Protein AF-A0AAW1WBH6-F1 (afdb_monomer)

Sequence (250 aa):
MLKIQSVPLKFPSAKILEEVAYGKIGETFDTSVKLSMNFDIEEPITKGMKAPPMGSCLACGNCLSGCPYNAKSSTDKNYILSAIQGGCNVKIECQVKYVVRNMYENFPCEGKIGRKTRRWRVYFDEIDYISSDFVILSAGVFGTTEILFHSQMRGLKLSEALGSGFSCNGNTVAYLAGSPAPLSAYGLHRKQVYKIPFEERPGPSISSSYTSSLGFTIQSAVLPTLIHTCCLKGSQRMGGLLDTGSFMGL

InterPro domains:
  IPR017896 4Fe-4S ferredoxin-type, iron-sulphur binding domain [PS51379] (47-77)
  IPR017900 4Fe-4S ferredoxin, iron-sulphur binding, conserved site [PS00198] (57-68)
  IPR036188 FAD/NAD(P)-binding domain superfamily [G3DSA:3.50.50.60] (64-170)
  IPR036188 FAD/NAD(P)-binding domain superfamily [SSF51905] (52-162)
  IPR052542 Cholesterol Oxidase Enzyme [PTHR47470] (1-237)

Secondary structure (DSSP, 8-state):
----EE-SS--HHHHHHHHHHHHHSSSEEE---EESB------------SSPPPPPP--BS--TT--TTS-B--GGGTHHHHHHHTT-----S----EEEE---S----TTS------SEEEESSSS-EEEES-----SHHHHHHHHHHHHHTTT----TTTT-S---TT-------S-SS----BPPPHHHHTTS-GGGS-BSS---EEEETTS-EEE---B-HHHHHHHSS-------S-PPP-----

Structure (mmCIF, N/CA/C/O backbone):
data_AF-A0AAW1WBH6-F1
#
_entry.id   AF-A0AAW1WBH6-F1
#
loop_
_atom_site.group_PDB
_atom_site.id
_atom_site.type_symbol
_atom_site.label_atom_id
_atom_site.label_alt_id
_atom_site.label_comp_id
_atom_site.label_asym_id
_atom_site.label_entity_id
_atom_site.label_seq_id
_atom_site.pdbx_PDB_ins_code
_atom_site.Cartn_x
_atom_site.Cartn_y
_atom_site.Cartn_z
_atom_site.occupancy
_atom_site.B_iso_or_equiv
_atom_site.auth_seq_id
_atom_site.auth_comp_id
_atom_site.auth_asym_id
_atom_site.auth_atom_id
_atom_site.pdbx_PDB_model_num
ATOM 1 N N . MET A 1 1 ? 9.224 -11.467 8.177 1.00 59.38 1 MET A N 1
ATOM 2 C CA . MET A 1 1 ? 7.926 -12.025 7.723 1.00 59.38 1 MET A CA 1
ATOM 3 C C . MET A 1 1 ? 6.802 -11.140 8.246 1.00 59.38 1 MET A C 1
ATOM 5 O O . MET A 1 1 ? 7.005 -10.514 9.281 1.00 59.38 1 MET A O 1
ATOM 9 N N . LEU A 1 2 ? 5.661 -11.040 7.552 1.00 76.88 2 LEU A N 1
ATOM 10 C CA . LEU A 1 2 ? 4.511 -10.270 8.047 1.00 76.88 2 LEU A CA 1
ATOM 11 C C . LEU A 1 2 ? 4.005 -10.893 9.359 1.00 76.88 2 LEU A C 1
ATOM 13 O O . LEU A 1 2 ? 3.551 -12.035 9.358 1.00 76.88 2 LEU A O 1
ATOM 17 N N . LYS A 1 3 ? 4.090 -10.156 10.473 1.00 81.81 3 LYS A N 1
ATOM 18 C CA . LYS A 1 3 ? 3.494 -10.559 11.756 1.00 81.81 3 LYS A CA 1
ATOM 19 C C . LYS A 1 3 ? 2.005 -10.226 11.705 1.00 81.81 3 LYS A C 1
ATOM 21 O O . LYS A 1 3 ? 1.598 -9.115 12.031 1.00 81.81 3 LYS A O 1
ATOM 26 N N . ILE A 1 4 ? 1.221 -11.151 11.162 1.00 89.12 4 ILE A N 1
ATOM 27 C CA . ILE A 1 4 ? -0.229 -11.009 11.037 1.00 89.12 4 ILE A CA 1
ATOM 28 C C . ILE A 1 4 ? -0.867 -11.406 12.369 1.00 89.12 4 ILE A C 1
ATOM 30 O O . ILE A 1 4 ? -0.617 -12.502 12.864 1.00 89.12 4 ILE A O 1
ATOM 34 N N . GLN A 1 5 ? -1.687 -10.524 12.930 1.00 90.88 5 GLN A N 1
ATOM 35 C CA . GLN A 1 5 ? -2.371 -10.722 14.204 1.00 90.88 5 GLN A CA 1
ATOM 36 C C . GLN A 1 5 ? -3.871 -10.464 14.059 1.00 90.88 5 GLN A C 1
ATOM 38 O O . GLN A 1 5 ? -4.304 -9.670 13.217 1.00 90.88 5 GLN A O 1
ATOM 43 N N . SER A 1 6 ? -4.660 -11.140 14.888 1.00 91.50 6 SER A N 1
ATOM 44 C CA . SER A 1 6 ? -6.079 -10.835 15.052 1.00 91.50 6 SER A CA 1
ATOM 45 C C . SER A 1 6 ? -6.249 -9.602 15.932 1.00 91.50 6 SER A C 1
ATOM 47 O O . SER A 1 6 ? -5.418 -9.319 16.796 1.00 91.50 6 SER A O 1
ATOM 49 N N . VAL A 1 7 ? -7.338 -8.869 15.723 1.00 91.44 7 VAL A N 1
ATOM 50 C CA . VAL A 1 7 ? -7.701 -7.754 16.600 1.00 91.44 7 VAL A CA 1
ATOM 51 C C . VAL A 1 7 ? -8.013 -8.312 18.002 1.00 91.44 7 VAL A C 1
ATOM 53 O O . VAL A 1 7 ? -8.819 -9.235 18.101 1.00 91.44 7 VAL A O 1
ATOM 56 N N . PRO A 1 8 ? -7.394 -7.795 19.082 1.00 89.88 8 PRO A N 1
ATOM 57 C CA . PRO A 1 8 ? -7.456 -8.427 20.406 1.00 89.88 8 PRO A CA 1
ATOM 58 C C . PRO A 1 8 ? -8.808 -8.261 21.111 1.00 89.88 8 PRO A C 1
ATOM 60 O O . PRO A 1 8 ? -9.109 -8.995 22.046 1.00 89.88 8 PRO A O 1
ATOM 63 N N . LEU A 1 9 ? -9.615 -7.282 20.693 1.00 90.81 9 LEU A N 1
ATOM 64 C CA . LEU A 1 9 ? -10.934 -7.003 21.252 1.00 90.81 9 LEU A CA 1
ATOM 65 C C . LEU A 1 9 ? -11.831 -6.310 20.223 1.00 90.81 9 LEU A C 1
ATOM 67 O O . LEU A 1 9 ? -11.355 -5.754 19.231 1.00 90.81 9 LEU A O 1
ATOM 71 N N . LYS A 1 10 ? -13.139 -6.293 20.486 1.00 91.19 10 LYS A N 1
ATOM 72 C CA . LYS A 1 10 ? -14.117 -5.563 19.669 1.00 91.19 10 LYS A CA 1
ATOM 73 C C . LYS A 1 10 ? -14.166 -4.089 20.080 1.00 91.19 10 LYS A C 1
ATOM 75 O O . LYS A 1 10 ? -14.648 -3.761 21.161 1.00 91.19 10 LYS A O 1
ATOM 80 N N . PHE A 1 11 ? -13.675 -3.207 19.212 1.00 92.25 11 PHE A N 1
ATOM 81 C CA . PHE A 1 11 ? -13.733 -1.747 19.389 1.00 92.25 11 PHE A CA 1
ATOM 82 C C . PHE A 1 11 ? -15.160 -1.196 19.167 1.00 92.25 11 PHE A C 1
ATOM 84 O O . PHE A 1 11 ? -15.981 -1.896 18.570 1.00 92.25 11 PHE A O 1
ATOM 91 N N . PRO A 1 12 ? -15.485 0.042 19.594 1.00 91.00 12 PRO A N 1
ATOM 92 C CA . PRO A 1 12 ? -16.850 0.585 19.535 1.00 91.00 12 PRO A CA 1
ATOM 93 C C . PRO A 1 12 ? -17.523 0.481 18.157 1.00 91.00 12 PRO A C 1
ATOM 95 O O . PRO A 1 12 ? -18.651 0.005 18.051 1.00 91.00 12 PRO A O 1
ATOM 98 N N . SER A 1 13 ? -16.805 0.828 17.084 1.00 89.25 13 SER A N 1
ATOM 99 C CA . SER A 1 13 ? -17.314 0.729 15.710 1.00 89.25 13 SER A CA 1
ATOM 100 C C . SER A 1 13 ? -17.594 -0.712 15.269 1.00 89.25 13 SER A C 1
ATOM 102 O O . SER A 1 13 ? -18.537 -0.948 14.518 1.00 89.25 13 SER A O 1
ATOM 104 N N . ALA A 1 14 ? -16.812 -1.680 15.756 1.00 90.31 14 ALA A N 1
ATOM 105 C CA . ALA A 1 14 ? -17.012 -3.099 15.475 1.00 90.31 14 ALA A CA 1
ATOM 106 C C . ALA A 1 14 ? -18.242 -3.662 16.199 1.00 90.31 14 ALA A C 1
ATOM 108 O O . ALA A 1 14 ? -18.975 -4.448 15.605 1.00 90.31 14 ALA A O 1
ATOM 109 N N . LYS A 1 15 ? -18.498 -3.230 17.444 1.00 89.44 15 LYS A N 1
ATOM 110 C CA . LYS A 1 15 ? -19.701 -3.614 18.206 1.00 89.44 15 LYS A CA 1
ATOM 111 C C . LYS A 1 15 ? -20.976 -3.154 17.494 1.00 89.44 15 LYS A C 1
ATOM 113 O O . LYS A 1 15 ? -21.892 -3.936 17.295 1.00 89.44 15 LYS A O 1
ATOM 118 N N . ILE A 1 16 ? -21.001 -1.901 17.038 1.00 87.75 16 ILE A N 1
ATOM 119 C CA . ILE A 1 16 ? -22.167 -1.354 16.329 1.00 87.75 16 ILE A CA 1
ATOM 120 C C . IL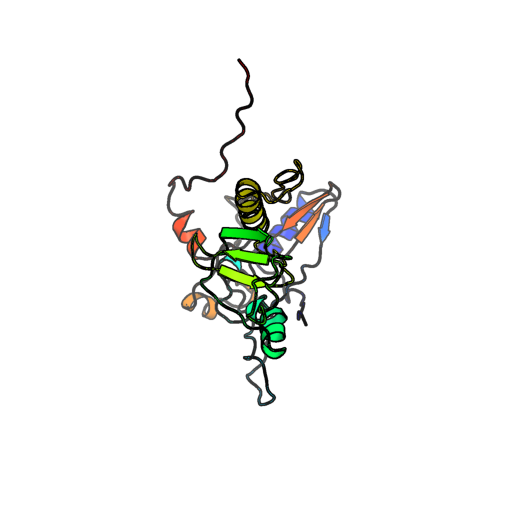E A 1 16 ? -22.344 -2.024 14.963 1.00 87.75 16 ILE A C 1
ATOM 122 O O . ILE A 1 16 ? -23.467 -2.319 14.561 1.00 87.75 16 ILE A O 1
ATOM 126 N N . LEU A 1 17 ? -21.249 -2.296 14.243 1.00 87.94 17 LEU A N 1
ATOM 127 C CA . LEU A 1 17 ? -21.338 -3.014 12.973 1.00 87.94 17 LEU A CA 1
ATOM 128 C C . LEU A 1 17 ? -21.898 -4.430 13.158 1.00 87.94 17 LEU A C 1
ATOM 130 O O . LEU A 1 17 ? -22.698 -4.864 12.339 1.00 87.94 17 LEU A O 1
ATOM 134 N N . GLU A 1 18 ? -21.516 -5.121 14.231 1.00 88.00 18 GLU A N 1
ATOM 135 C CA . GLU A 1 18 ? -22.056 -6.434 14.589 1.00 88.00 18 GLU A CA 1
ATOM 136 C C . GLU A 1 18 ? -23.574 -6.397 14.811 1.00 88.00 18 GLU A C 1
ATOM 138 O O . GLU A 1 18 ? -24.306 -7.192 14.224 1.00 88.00 18 GLU A O 1
ATOM 143 N N . GLU A 1 19 ? -24.060 -5.437 15.601 1.00 84.50 19 GLU A N 1
ATOM 144 C CA . GLU A 1 19 ? -25.496 -5.247 15.843 1.00 84.50 19 GLU A CA 1
ATOM 145 C C . GLU A 1 19 ? -26.267 -4.988 14.539 1.00 84.50 19 GLU A C 1
ATOM 147 O O . GLU A 1 19 ? -27.351 -5.533 14.323 1.00 84.50 19 GLU A O 1
ATOM 152 N N . VAL A 1 20 ? -25.698 -4.184 13.635 1.00 82.38 20 VAL A N 1
ATOM 153 C CA . VAL A 1 20 ? -26.292 -3.915 12.316 1.00 82.38 20 VAL A CA 1
ATOM 154 C C . VAL A 1 20 ? -26.261 -5.159 11.423 1.00 82.38 20 VAL A C 1
ATOM 156 O O . VAL A 1 20 ? -27.246 -5.430 10.731 1.00 82.38 20 VAL A O 1
ATOM 159 N N . ALA A 1 21 ? -25.163 -5.916 11.442 1.00 82.00 21 ALA A N 1
ATOM 160 C CA . ALA A 1 21 ? -24.983 -7.112 10.625 1.00 82.00 21 ALA A CA 1
ATOM 161 C C . ALA A 1 21 ? -25.991 -8.207 10.996 1.00 82.00 21 ALA A C 1
ATOM 163 O O . ALA A 1 21 ? -26.687 -8.704 10.112 1.00 82.00 21 ALA A O 1
ATOM 164 N N . TYR A 1 22 ? -26.149 -8.507 12.289 1.00 77.75 22 TYR A N 1
ATOM 165 C CA . TYR A 1 22 ? -27.105 -9.517 12.756 1.00 77.75 22 TYR A CA 1
ATOM 166 C C . TYR A 1 22 ? -28.560 -9.034 12.745 1.00 77.75 22 TYR A C 1
ATOM 168 O O . TYR A 1 22 ? -29.474 -9.841 12.599 1.00 77.75 22 TYR A O 1
ATOM 176 N N . GLY A 1 23 ? -28.799 -7.728 12.901 1.00 66.75 23 GLY A N 1
ATOM 177 C CA . GLY A 1 23 ? -30.153 -7.185 13.014 1.00 66.75 23 GLY A CA 1
ATOM 178 C C . GLY A 1 23 ? -30.837 -6.831 11.691 1.00 66.75 23 GLY A C 1
ATOM 179 O O . GLY A 1 23 ? -32.060 -6.695 11.673 1.00 66.75 23 GLY A O 1
ATOM 180 N N . LYS A 1 24 ? -30.086 -6.598 10.600 1.00 63.78 24 LYS A N 1
ATOM 181 C CA . LYS A 1 24 ? -30.644 -5.979 9.375 1.00 63.78 24 LYS A CA 1
ATOM 182 C C . LYS A 1 24 ? -30.159 -6.553 8.043 1.00 63.78 24 LYS A C 1
ATOM 184 O O . LYS A 1 24 ? -30.750 -6.221 7.017 1.00 63.78 24 LYS A O 1
ATOM 189 N N . ILE A 1 25 ? -29.104 -7.368 8.016 1.00 63.06 25 ILE A N 1
ATOM 190 C CA . ILE A 1 25 ? -28.438 -7.781 6.772 1.00 63.06 25 ILE A CA 1
ATOM 191 C C . ILE A 1 25 ? -28.425 -9.309 6.689 1.00 63.06 25 ILE A C 1
ATOM 193 O O . ILE A 1 25 ? -27.412 -9.905 7.003 1.00 63.06 25 ILE A O 1
ATOM 197 N N . GLY A 1 26 ? -29.529 -9.927 6.251 1.00 65.25 26 GLY A N 1
ATOM 198 C CA . GLY A 1 26 ? -29.610 -11.348 5.850 1.00 65.25 26 GLY A CA 1
ATOM 199 C C . GLY A 1 26 ? -28.769 -12.355 6.660 1.00 65.25 26 GLY A C 1
ATOM 200 O O . GLY A 1 26 ? -28.540 -12.192 7.853 1.00 65.25 26 GLY A O 1
ATOM 201 N N . GLU A 1 27 ? -28.301 -13.419 6.004 1.00 77.44 27 GLU A N 1
ATOM 202 C CA . GLU A 1 27 ? -27.242 -14.266 6.565 1.00 77.44 27 GLU A CA 1
ATOM 203 C C . GLU A 1 27 ? -25.884 -13.587 6.338 1.00 77.44 27 GLU A C 1
ATOM 205 O O . GLU A 1 27 ? -25.446 -13.423 5.190 1.00 77.44 27 GLU A O 1
ATOM 210 N N . THR A 1 28 ? -25.234 -13.176 7.431 1.00 79.38 28 THR A N 1
ATOM 211 C CA . THR A 1 28 ? -23.874 -12.624 7.446 1.00 79.38 28 THR A CA 1
ATOM 212 C C . THR A 1 28 ? -22.926 -13.518 8.235 1.00 79.38 28 THR A C 1
ATOM 214 O O . THR A 1 28 ? -23.310 -14.156 9.215 1.00 79.38 28 THR A O 1
ATOM 217 N N . PHE A 1 29 ? -21.664 -13.547 7.810 1.00 81.38 29 PHE A N 1
ATOM 218 C CA . PHE A 1 29 ? -20.597 -14.301 8.465 1.00 81.38 29 PHE A CA 1
ATOM 219 C C . PHE A 1 29 ? -19.476 -13.343 8.874 1.00 81.38 29 PHE A C 1
ATOM 221 O O . PHE A 1 29 ? -19.081 -12.477 8.086 1.00 81.38 29 PHE A O 1
ATOM 228 N N . ASP A 1 30 ? -18.981 -13.487 10.107 1.00 82.44 30 ASP A N 1
ATOM 229 C CA . ASP A 1 30 ? -17.813 -12.745 10.591 1.00 82.44 30 ASP A CA 1
ATOM 230 C C . ASP A 1 30 ? -16.571 -13.201 9.823 1.00 82.44 30 ASP A C 1
ATOM 232 O O . ASP A 1 30 ? -16.141 -14.359 9.889 1.00 82.44 30 ASP A O 1
ATOM 236 N N . THR A 1 31 ? -15.986 -12.264 9.090 1.00 77.69 31 THR A N 1
ATOM 237 C CA . THR A 1 31 ? -14.737 -12.473 8.379 1.00 77.69 31 THR A CA 1
ATOM 238 C C . THR A 1 31 ? -13.619 -11.948 9.266 1.00 77.69 31 THR A C 1
ATOM 240 O O . THR A 1 31 ? -13.288 -10.761 9.232 1.00 77.69 31 THR A O 1
ATOM 243 N N . SER A 1 32 ? -13.024 -12.847 10.061 1.00 78.19 32 SER A N 1
ATOM 244 C CA . SER A 1 32 ? -11.951 -12.510 11.005 1.00 78.19 32 SER A CA 1
ATOM 245 C C . SER A 1 32 ? -10.877 -11.632 10.352 1.00 78.19 32 SER A C 1
ATOM 247 O O . SER A 1 32 ? -10.138 -12.061 9.457 1.00 78.19 32 SER A O 1
ATOM 249 N N . VAL A 1 33 ? -10.791 -10.377 10.803 1.00 86.31 33 VAL A N 1
ATOM 250 C CA . VAL A 1 33 ? -9.861 -9.396 10.242 1.00 86.31 33 VAL A CA 1
ATOM 251 C C . VAL A 1 33 ? -8.466 -9.645 10.793 1.00 86.31 33 VAL A C 1
ATOM 253 O O . VAL A 1 33 ? -8.173 -9.442 11.973 1.00 86.31 33 VAL A O 1
ATOM 256 N N . LYS A 1 34 ? -7.579 -10.047 9.889 1.00 90.44 34 LYS A N 1
ATOM 257 C CA . LYS A 1 34 ? -6.161 -10.255 10.149 1.00 90.44 34 LYS A CA 1
ATOM 258 C C . LYS A 1 34 ? -5.367 -9.023 9.730 1.00 90.44 34 LYS A C 1
ATOM 260 O O . LYS A 1 34 ? -5.389 -8.629 8.565 1.00 90.44 34 LYS A O 1
ATOM 265 N N . LEU A 1 35 ? -4.649 -8.416 10.670 1.00 90.81 35 LEU A N 1
ATOM 266 C CA . LEU A 1 35 ? -3.926 -7.164 10.457 1.00 90.81 35 LEU A CA 1
ATOM 267 C C . LEU A 1 35 ? -2.422 -7.349 10.639 1.00 90.81 35 LEU A C 1
ATOM 269 O O . LEU A 1 35 ? -1.966 -8.031 11.548 1.00 90.81 35 LEU A O 1
ATOM 273 N N . SER A 1 36 ? -1.630 -6.651 9.826 1.00 91.62 36 SER A N 1
ATOM 274 C CA . SER A 1 36 ? -0.179 -6.502 10.034 1.00 91.62 36 SER A CA 1
ATOM 275 C C . SER A 1 36 ? 0.124 -5.392 11.050 1.00 91.62 36 SER A C 1
ATOM 277 O O . SER A 1 36 ? 0.910 -4.477 10.788 1.00 91.62 36 SER A O 1
ATOM 279 N N . MET A 1 37 ? -0.569 -5.434 12.185 1.00 90.75 37 MET A N 1
ATOM 280 C CA . MET A 1 37 ? -0.401 -4.530 13.320 1.00 90.75 37 MET A CA 1
ATOM 281 C C . MET A 1 37 ? 0.162 -5.324 14.492 1.00 90.75 37 MET A C 1
ATOM 283 O O . MET A 1 37 ? -0.230 -6.466 14.696 1.00 90.75 37 MET A O 1
ATOM 287 N N . ASN A 1 38 ? 1.055 -4.709 15.258 1.00 92.00 38 ASN A N 1
ATOM 288 C CA . ASN A 1 38 ? 1.522 -5.259 16.520 1.00 92.00 38 ASN A CA 1
ATOM 289 C C . ASN A 1 38 ? 0.568 -4.843 17.645 1.00 92.00 38 ASN A C 1
ATOM 291 O O . ASN A 1 38 ? 0.476 -3.656 17.956 1.00 92.00 38 ASN A O 1
ATOM 295 N N . PHE A 1 39 ? -0.145 -5.796 18.228 1.00 89.81 39 PHE A N 1
ATOM 296 C CA . PHE A 1 39 ? -1.018 -5.609 19.388 1.00 89.81 39 PHE A CA 1
ATOM 297 C C . PHE A 1 39 ? -0.382 -6.083 20.694 1.00 89.81 39 PHE A C 1
ATOM 299 O O . PHE A 1 39 ? -0.976 -5.873 21.748 1.00 89.81 39 PHE A O 1
ATOM 306 N N . ASP A 1 40 ? 0.808 -6.682 20.636 1.00 85.62 40 ASP A N 1
ATOM 307 C CA . ASP A 1 40 ? 1.475 -7.194 21.826 1.00 85.62 40 ASP A CA 1
ATOM 308 C C . ASP A 1 40 ? 1.818 -6.027 22.754 1.00 85.62 40 ASP A C 1
ATOM 310 O O . ASP A 1 40 ? 2.424 -5.033 22.338 1.00 85.62 40 ASP A O 1
ATOM 314 N N . ILE A 1 41 ? 1.393 -6.131 24.009 1.00 63.97 41 ILE A N 1
ATOM 315 C CA . ILE A 1 41 ? 1.795 -5.217 25.074 1.00 63.97 41 ILE A CA 1
ATOM 316 C C . ILE A 1 41 ? 3.118 -5.769 25.600 1.00 63.97 41 ILE A C 1
ATOM 318 O O . ILE A 1 41 ? 3.118 -6.622 26.480 1.00 63.97 41 ILE A O 1
ATOM 322 N N . GLU A 1 42 ? 4.241 -5.335 25.035 1.00 55.56 42 GLU A N 1
ATOM 323 C CA . GLU A 1 42 ? 5.555 -5.681 25.579 1.00 55.56 42 GLU A CA 1
ATOM 324 C C . GLU A 1 42 ? 6.244 -4.433 26.139 1.00 55.56 42 GLU A C 1
ATOM 326 O O . GLU A 1 42 ? 6.461 -3.437 25.442 1.00 55.56 42 GLU A O 1
ATOM 331 N N . GLU A 1 43 ? 6.568 -4.507 27.435 1.00 42.97 43 GLU A N 1
ATOM 332 C CA . GLU A 1 43 ? 7.601 -3.699 28.082 1.00 42.97 43 GLU A CA 1
ATOM 333 C C . GLU A 1 43 ? 8.929 -3.830 27.314 1.00 42.97 43 GLU A C 1
ATOM 335 O O . GLU A 1 43 ? 9.221 -4.878 26.735 1.00 42.97 43 GLU A O 1
ATOM 340 N N . PRO A 1 44 ? 9.760 -2.776 27.281 1.00 36.97 44 PRO A N 1
ATOM 341 C CA . PRO A 1 44 ? 10.952 -2.754 26.446 1.00 36.97 44 PRO A CA 1
ATOM 342 C C . PRO A 1 44 ? 11.997 -3.745 26.976 1.00 36.97 44 PRO A C 1
ATOM 344 O O . PRO A 1 44 ? 12.710 -3.434 27.927 1.00 36.97 44 PRO A O 1
ATOM 347 N N . ILE A 1 45 ? 12.144 -4.916 26.347 1.00 40.41 45 ILE A N 1
ATOM 348 C CA . ILE A 1 45 ? 13.180 -5.891 26.724 1.00 40.41 45 ILE A CA 1
ATOM 349 C C . ILE A 1 45 ? 14.130 -6.196 25.551 1.00 40.41 45 ILE A C 1
ATOM 351 O O . ILE A 1 45 ? 13.828 -6.901 24.597 1.00 40.41 45 ILE A O 1
ATOM 355 N N . THR A 1 46 ? 15.279 -5.523 25.667 1.00 41.59 46 THR A N 1
ATOM 356 C CA . THR A 1 46 ? 16.683 -5.921 25.441 1.00 41.59 46 THR A CA 1
ATOM 357 C C . THR A 1 46 ? 17.145 -6.746 24.219 1.00 41.59 46 THR A C 1
ATOM 359 O O . THR A 1 46 ? 16.781 -7.885 23.976 1.00 41.59 46 THR A O 1
ATOM 362 N N . LYS A 1 47 ? 18.165 -6.147 23.573 1.00 44.06 47 LYS A N 1
ATOM 363 C CA . LYS A 1 47 ? 19.396 -6.720 22.980 1.00 44.06 47 LYS A CA 1
ATOM 364 C C . LYS A 1 47 ? 19.271 -7.983 22.105 1.00 44.06 47 LYS A C 1
ATOM 366 O O . LYS A 1 47 ? 19.465 -9.099 22.566 1.00 44.06 47 LYS A O 1
ATOM 371 N N . GLY A 1 48 ? 19.197 -7.752 20.790 1.00 37.59 48 GLY A N 1
ATOM 372 C CA . GLY A 1 48 ? 19.490 -8.758 19.760 1.00 37.59 48 GLY A CA 1
ATOM 373 C C . GLY A 1 48 ? 19.180 -8.279 18.336 1.00 37.59 48 GLY A C 1
ATOM 374 O O . GLY A 1 48 ? 18.132 -8.592 17.806 1.00 37.59 48 GLY A O 1
ATOM 375 N N . MET A 1 49 ? 20.081 -7.467 17.769 1.00 44.62 49 MET A N 1
ATOM 376 C CA . MET A 1 49 ? 20.267 -7.028 16.363 1.00 44.62 49 MET A CA 1
ATOM 377 C C . MET A 1 49 ? 19.110 -7.034 15.312 1.00 44.62 49 MET A C 1
ATOM 379 O O . MET A 1 49 ? 18.511 -8.058 15.008 1.00 44.62 49 MET A O 1
ATOM 383 N N . LYS A 1 50 ? 19.055 -5.902 14.568 1.00 50.97 50 LYS A N 1
ATOM 384 C CA . LYS A 1 50 ? 18.756 -5.682 13.117 1.00 50.97 50 LYS A CA 1
ATOM 385 C C . LYS A 1 50 ? 17.442 -5.027 12.651 1.00 50.97 50 LYS A C 1
ATOM 387 O O . LYS A 1 50 ? 17.413 -4.601 11.497 1.00 50.97 50 LYS A O 1
ATOM 392 N N . ALA A 1 51 ? 16.434 -4.803 13.490 1.00 50.91 51 ALA A N 1
ATOM 393 C CA . ALA A 1 51 ? 15.297 -3.935 13.137 1.00 50.91 51 ALA A CA 1
ATOM 394 C C . ALA A 1 51 ? 14.901 -3.040 14.324 1.00 50.91 51 ALA A C 1
ATOM 396 O O . ALA A 1 51 ? 15.009 -3.497 15.464 1.00 50.91 51 ALA A O 1
ATOM 397 N N . PRO A 1 52 ? 14.476 -1.777 14.105 1.00 55.28 52 PRO A N 1
ATOM 398 C CA . PRO A 1 52 ? 13.966 -0.949 15.193 1.00 55.28 52 PRO A CA 1
ATOM 399 C C . PRO A 1 52 ? 12.771 -1.659 15.850 1.00 55.28 52 PRO A C 1
ATOM 401 O O . PRO A 1 52 ? 11.928 -2.197 15.123 1.00 55.28 52 PRO A O 1
ATOM 404 N N . PRO A 1 53 ? 12.685 -1.683 17.193 1.00 67.56 53 PRO A N 1
ATOM 405 C CA . PRO A 1 53 ? 11.596 -2.361 17.884 1.00 67.56 53 PRO A CA 1
ATOM 406 C C . PRO A 1 53 ? 10.254 -1.801 17.396 1.00 67.56 53 PRO A C 1
ATOM 408 O O . PRO A 1 53 ? 10.041 -0.583 17.363 1.00 67.56 53 PRO A O 1
ATOM 411 N N . MET A 1 54 ? 9.367 -2.692 16.945 1.00 76.81 54 MET A N 1
ATOM 412 C CA . MET A 1 54 ? 8.009 -2.308 16.569 1.00 76.81 54 MET A CA 1
ATOM 413 C C . MET A 1 54 ? 7.277 -1.826 17.817 1.00 76.81 54 MET A C 1
ATOM 415 O O . MET A 1 54 ? 7.302 -2.491 18.847 1.00 76.81 54 MET A O 1
ATOM 419 N N . GLY A 1 55 ? 6.614 -0.676 17.719 1.00 86.81 55 GLY A N 1
ATOM 420 C CA . GLY A 1 55 ? 5.757 -0.211 18.806 1.00 86.81 55 GLY A CA 1
ATOM 421 C C . GLY A 1 55 ? 4.465 -1.023 18.880 1.00 86.81 55 GLY A C 1
ATOM 422 O O . GLY A 1 55 ? 4.122 -1.750 17.946 1.00 86.81 55 GLY A O 1
ATOM 423 N N . SER A 1 56 ? 3.729 -0.886 19.977 1.00 91.38 56 SER A N 1
ATOM 424 C CA . SER A 1 56 ? 2.406 -1.496 20.139 1.00 91.38 56 SER A CA 1
ATOM 425 C C . SER A 1 56 ? 1.309 -0.571 19.613 1.00 91.38 56 SER A C 1
ATOM 427 O O . SER A 1 56 ? 1.377 0.659 19.716 1.00 91.38 56 SER A O 1
ATOM 429 N N . CYS A 1 57 ? 0.273 -1.153 19.019 1.00 93.06 57 CYS A N 1
ATOM 430 C CA . CYS A 1 57 ? -0.876 -0.425 18.510 1.00 93.06 57 CYS A CA 1
ATOM 431 C C . CYS A 1 57 ? -1.639 0.173 19.686 1.00 93.06 57 CYS A C 1
ATOM 433 O O . CYS A 1 57 ? -2.162 -0.555 20.516 1.00 93.06 57 CYS A O 1
ATOM 435 N N . LEU A 1 58 ? -1.757 1.502 19.729 1.00 93.38 58 LEU A N 1
ATOM 436 C CA . LEU A 1 58 ? -2.500 2.200 20.784 1.00 93.38 58 LEU A CA 1
ATOM 437 C C . LEU A 1 58 ? -3.987 2.411 20.453 1.00 93.38 58 LEU A C 1
ATOM 439 O O . LEU A 1 58 ? -4.630 3.220 21.118 1.00 93.38 58 LEU A O 1
ATOM 443 N N . ALA A 1 59 ? -4.516 1.743 19.419 1.00 94.31 59 ALA A N 1
ATOM 444 C CA . ALA A 1 59 ? -5.909 1.866 18.966 1.00 94.31 59 ALA A CA 1
ATOM 445 C C . ALA A 1 59 ? -6.339 3.304 18.584 1.00 94.31 59 ALA A C 1
ATOM 447 O O . ALA A 1 59 ? -7.491 3.692 18.734 1.00 94.31 59 ALA A O 1
ATOM 448 N N . CYS A 1 60 ? -5.409 4.119 18.076 1.00 93.81 60 CYS A N 1
ATOM 449 C CA . CYS A 1 60 ? -5.637 5.554 17.859 1.00 93.81 60 CYS A CA 1
ATOM 450 C C . CYS A 1 60 ? -6.461 5.941 16.616 1.00 93.81 60 CYS A C 1
ATOM 452 O O . CYS A 1 60 ? -6.686 7.130 16.423 1.00 93.81 60 CYS A O 1
ATOM 454 N N . GLY A 1 61 ? -6.844 5.017 15.731 1.00 94.06 61 GLY A N 1
ATOM 455 C CA . GLY A 1 61 ? -7.664 5.335 14.551 1.00 94.06 61 GLY A CA 1
ATOM 456 C C . GLY A 1 61 ? -6.981 6.064 13.384 1.00 94.06 61 GLY A C 1
ATOM 457 O O . GLY A 1 61 ? -7.642 6.378 12.402 1.00 94.06 61 GLY A O 1
ATOM 458 N N . ASN A 1 62 ? -5.670 6.327 13.435 1.00 93.56 62 ASN A N 1
ATOM 459 C CA . ASN A 1 62 ? -4.964 7.116 12.408 1.00 93.56 62 ASN A CA 1
ATOM 460 C C . ASN A 1 62 ? -4.270 6.279 11.315 1.00 93.56 62 ASN A C 1
ATOM 462 O O . ASN A 1 62 ? -3.282 6.709 10.727 1.00 93.56 62 AS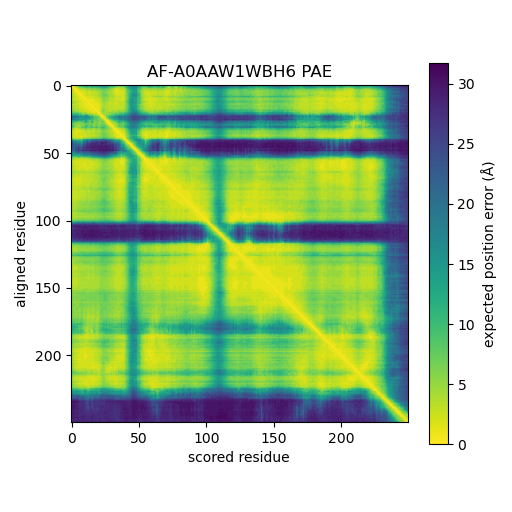N A O 1
ATOM 466 N N . CYS A 1 63 ? -4.725 5.053 11.040 1.00 92.44 63 CYS A N 1
ATOM 467 C CA . CYS A 1 63 ? -3.964 4.123 10.197 1.00 92.44 63 CYS A CA 1
ATOM 468 C C . CYS A 1 63 ? -3.859 4.555 8.725 1.00 92.44 63 CYS A C 1
ATOM 470 O O . CYS A 1 63 ? -2.861 4.218 8.084 1.00 92.44 63 CYS A O 1
ATOM 472 N N . LEU A 1 64 ? -4.865 5.270 8.203 1.00 90.94 64 LEU A N 1
ATOM 473 C CA . LEU A 1 64 ? -4.909 5.747 6.813 1.00 90.94 64 LEU A CA 1
ATOM 474 C C . LEU A 1 64 ? -3.840 6.807 6.512 1.00 90.94 64 LEU A C 1
ATOM 476 O O . LEU A 1 64 ? -3.242 6.779 5.445 1.00 90.94 64 LEU A O 1
ATOM 480 N N . SER A 1 65 ? -3.547 7.692 7.467 1.00 88.75 65 SER A N 1
ATOM 481 C CA . SER A 1 65 ? -2.510 8.728 7.337 1.00 88.75 65 SER A CA 1
ATOM 482 C C . SER A 1 65 ? -1.101 8.238 7.696 1.00 88.75 65 SER A C 1
ATOM 484 O O . SER A 1 65 ? -0.159 9.023 7.700 1.00 88.75 65 SER A O 1
ATOM 486 N N . GLY A 1 66 ? -0.952 6.956 8.043 1.00 90.56 66 GLY A N 1
ATOM 487 C CA . GLY A 1 66 ? 0.281 6.390 8.587 1.00 90.56 66 GLY A CA 1
ATOM 488 C C . GLY A 1 66 ? 0.234 6.237 10.109 1.00 90.56 66 GLY A C 1
ATOM 489 O O . GLY A 1 66 ? -0.299 7.072 10.834 1.00 90.56 66 GLY A O 1
ATOM 490 N N . CYS A 1 67 ? 0.784 5.126 10.610 1.00 91.75 67 CYS A N 1
ATOM 491 C CA . CYS A 1 67 ? 0.776 4.810 12.038 1.00 91.75 67 CYS A CA 1
ATOM 492 C C . CYS A 1 67 ? 1.844 5.631 12.788 1.00 91.75 67 CYS A C 1
ATOM 494 O O . CYS A 1 67 ? 3.032 5.384 12.572 1.00 91.75 67 CYS A O 1
ATOM 496 N N . PRO A 1 68 ? 1.465 6.520 13.726 1.00 90.06 68 PRO A N 1
ATOM 497 C CA . PRO A 1 68 ? 2.427 7.378 14.424 1.00 90.06 68 PRO A CA 1
ATOM 498 C C . PRO A 1 68 ? 3.190 6.658 15.548 1.00 90.06 68 PRO A C 1
ATOM 500 O O . PRO A 1 68 ? 4.140 7.205 16.094 1.00 90.06 68 PRO A O 1
ATOM 503 N N . TYR A 1 69 ? 2.784 5.435 15.902 1.00 91.12 69 TYR A N 1
ATOM 504 C CA . TYR A 1 69 ? 3.335 4.668 17.027 1.00 91.12 69 TYR A CA 1
ATOM 505 C C . TYR A 1 69 ? 4.186 3.477 16.585 1.00 91.12 69 TYR A C 1
ATOM 507 O O . TYR A 1 69 ? 4.401 2.552 17.356 1.00 91.12 69 TYR A O 1
ATOM 515 N N . ASN A 1 70 ? 4.633 3.457 15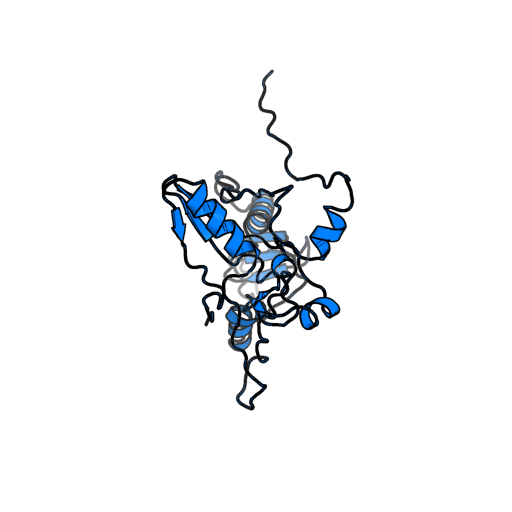.327 1.00 90.75 70 ASN A N 1
ATOM 516 C CA . ASN A 1 70 ? 5.470 2.385 14.784 1.00 90.75 70 ASN A CA 1
ATOM 517 C C . ASN A 1 70 ? 4.869 0.960 14.907 1.00 90.75 70 ASN A C 1
ATOM 519 O O . ASN A 1 70 ? 5.605 -0.020 14.864 1.00 90.75 70 ASN A O 1
ATOM 523 N N . ALA A 1 71 ? 3.543 0.834 15.029 1.00 92.38 71 ALA A N 1
ATOM 524 C CA . ALA A 1 71 ? 2.879 -0.451 15.268 1.00 92.38 71 ALA A CA 1
ATOM 525 C C . ALA A 1 71 ? 2.489 -1.214 13.998 1.00 92.38 71 ALA A C 1
ATOM 527 O O . ALA A 1 71 ? 2.266 -2.420 14.035 1.00 92.38 71 ALA A O 1
ATOM 528 N N . LYS A 1 72 ? 2.402 -0.521 12.857 1.00 92.38 72 LYS A N 1
ATOM 529 C CA . LYS A 1 72 ? 2.098 -1.138 11.561 1.00 92.38 72 LYS A CA 1
ATOM 530 C C . LYS A 1 72 ? 3.372 -1.714 10.945 1.00 92.38 72 LYS A C 1
ATOM 532 O O . LYS A 1 72 ? 4.343 -0.969 10.772 1.00 92.38 72 LYS A O 1
ATOM 537 N N . SER A 1 73 ? 3.343 -2.996 10.573 1.00 91.56 73 SER A N 1
ATOM 538 C CA . SER A 1 73 ? 4.365 -3.649 9.741 1.00 91.56 73 SER A CA 1
ATOM 539 C C . SER A 1 73 ? 4.148 -3.255 8.276 1.00 91.56 73 SER A C 1
ATOM 541 O O . SER A 1 73 ? 3.600 -4.006 7.471 1.00 91.56 73 SER A O 1
ATOM 543 N N . SER A 1 74 ? 4.490 -2.009 7.956 1.00 91.12 74 SER A N 1
ATOM 544 C CA . SER A 1 74 ? 4.452 -1.451 6.604 1.00 91.12 74 SER A CA 1
ATOM 545 C C . SER A 1 74 ? 5.640 -1.935 5.757 1.00 91.12 74 SER A C 1
ATOM 547 O O . SER A 1 74 ? 6.593 -2.513 6.283 1.00 91.12 74 SER A O 1
ATOM 549 N N . THR A 1 75 ? 5.561 -1.755 4.434 1.00 92.00 75 THR A N 1
ATOM 550 C CA . THR A 1 75 ? 6.522 -2.310 3.459 1.00 92.00 75 THR A CA 1
ATOM 551 C C . THR A 1 75 ? 7.965 -1.853 3.677 1.00 92.00 75 THR A C 1
ATOM 553 O O . THR A 1 75 ? 8.897 -2.632 3.477 1.00 92.00 75 THR A O 1
ATOM 556 N N . ASP A 1 76 ? 8.142 -0.624 4.159 1.00 90.81 76 ASP A N 1
ATOM 557 C CA . ASP A 1 76 ? 9.410 -0.028 4.594 1.00 90.81 76 ASP A CA 1
ATOM 558 C C . ASP A 1 76 ? 10.075 -0.808 5.739 1.00 90.81 76 ASP A C 1
ATOM 560 O O . ASP A 1 76 ? 11.298 -0.869 5.806 1.00 90.81 76 ASP A O 1
ATOM 564 N N . LYS A 1 77 ? 9.291 -1.467 6.600 1.00 88.38 77 LYS A N 1
ATOM 565 C CA . LYS A 1 77 ? 9.777 -2.196 7.787 1.00 88.38 77 LYS A CA 1
ATOM 566 C C . LYS A 1 77 ? 9.901 -3.699 7.584 1.00 88.38 77 LYS A C 1
ATOM 568 O O . LYS A 1 77 ? 10.379 -4.393 8.478 1.00 88.38 77 LYS A O 1
ATOM 573 N N . ASN A 1 78 ? 9.433 -4.220 6.453 1.00 89.44 78 ASN A N 1
ATOM 574 C CA . ASN A 1 78 ? 9.534 -5.638 6.127 1.00 89.44 78 ASN A CA 1
ATOM 575 C C . ASN A 1 78 ? 10.307 -5.852 4.819 1.00 89.44 78 ASN A C 1
ATOM 577 O O . ASN A 1 78 ? 11.530 -5.900 4.854 1.00 89.44 78 ASN A O 1
ATOM 581 N N . TYR A 1 79 ? 9.642 -5.970 3.675 1.00 92.25 79 TYR A N 1
ATOM 582 C CA . TYR A 1 79 ? 10.235 -6.350 2.401 1.00 92.25 79 TYR A CA 1
ATOM 583 C C . TYR A 1 79 ? 11.314 -5.373 1.929 1.00 92.25 79 TYR A C 1
ATOM 585 O O . TYR A 1 79 ? 12.366 -5.824 1.486 1.00 92.25 79 TYR A O 1
ATOM 593 N N . ILE A 1 80 ? 11.103 -4.058 2.062 1.00 93.69 80 ILE A N 1
ATOM 594 C CA . ILE A 1 80 ? 12.103 -3.060 1.645 1.00 93.69 80 ILE A CA 1
ATOM 595 C C . ILE A 1 80 ? 13.323 -3.120 2.567 1.00 93.69 80 ILE A C 1
ATOM 597 O O . ILE A 1 80 ? 14.450 -3.160 2.080 1.00 93.69 80 ILE A O 1
ATOM 601 N N . LEU A 1 81 ? 13.116 -3.207 3.886 1.00 91.12 81 LEU A N 1
ATOM 602 C CA . LEU A 1 81 ? 14.214 -3.379 4.839 1.00 91.12 81 LEU A CA 1
ATOM 603 C C . LEU A 1 81 ? 15.015 -4.655 4.545 1.00 91.12 81 LEU A C 1
ATOM 605 O O . LEU A 1 81 ? 16.243 -4.610 4.509 1.00 91.12 81 LEU A O 1
ATOM 609 N N . SER A 1 82 ? 14.340 -5.779 4.288 1.00 92.56 82 SER A N 1
ATOM 610 C CA . SER A 1 82 ? 14.994 -7.038 3.912 1.00 92.56 82 SER A CA 1
ATOM 611 C C . SER A 1 82 ? 15.759 -6.923 2.592 1.00 92.56 82 SER A C 1
ATOM 613 O O . SER A 1 82 ? 16.868 -7.442 2.493 1.00 92.56 82 SER A O 1
ATOM 615 N N . ALA A 1 83 ? 15.222 -6.213 1.598 1.00 94.75 83 ALA A N 1
ATOM 616 C CA . ALA A 1 83 ? 15.920 -5.967 0.339 1.00 94.75 83 ALA A CA 1
ATOM 617 C C . ALA A 1 83 ? 17.200 -5.143 0.555 1.00 94.75 83 ALA A C 1
ATOM 619 O O . ALA A 1 83 ? 18.253 -5.509 0.035 1.00 94.75 83 ALA A O 1
ATOM 620 N N . ILE A 1 84 ? 17.140 -4.080 1.364 1.00 95.69 84 ILE A N 1
ATOM 621 C CA . ILE A 1 84 ? 18.310 -3.258 1.718 1.00 95.69 84 ILE A CA 1
ATOM 622 C C . ILE A 1 84 ? 19.358 -4.100 2.454 1.00 95.69 84 ILE A C 1
ATOM 624 O O . ILE A 1 84 ? 20.539 -4.048 2.119 1.00 95.69 84 ILE A O 1
ATOM 628 N N . GLN A 1 85 ? 18.937 -4.932 3.412 1.00 93.75 85 GLN A N 1
ATOM 629 C CA . GLN A 1 85 ? 19.830 -5.864 4.114 1.00 93.75 85 GLN A CA 1
ATOM 630 C C . GLN A 1 85 ? 20.468 -6.895 3.171 1.00 93.75 85 GLN A C 1
ATOM 632 O O . GLN A 1 85 ? 21.581 -7.347 3.430 1.00 93.75 85 GLN A O 1
ATOM 637 N N . GLY A 1 86 ? 19.788 -7.236 2.073 1.00 96.25 86 GLY A N 1
ATOM 638 C CA . GLY A 1 86 ? 20.311 -8.054 0.978 1.00 96.25 86 GLY A CA 1
ATOM 639 C C . GLY A 1 86 ? 21.197 -7.301 -0.023 1.00 96.25 86 GLY A C 1
ATOM 640 O O . GLY A 1 86 ? 21.581 -7.886 -1.032 1.00 96.25 86 GLY A O 1
ATOM 641 N N . GLY A 1 87 ? 21.519 -6.025 0.218 1.00 97.12 87 GLY A N 1
ATOM 642 C CA . GLY A 1 87 ? 22.384 -5.210 -0.644 1.00 97.12 87 GLY A CA 1
ATOM 643 C C . GLY A 1 87 ? 21.652 -4.415 -1.731 1.00 97.12 87 GLY A C 1
ATOM 644 O O . GLY A 1 87 ? 22.296 -3.875 -2.630 1.00 97.12 87 GLY A O 1
ATOM 645 N N . CYS A 1 88 ? 20.319 -4.329 -1.684 1.00 97.00 88 CYS A N 1
ATOM 646 C CA . CYS A 1 88 ? 19.558 -3.499 -2.616 1.00 97.00 88 CYS A CA 1
ATOM 647 C C . CYS A 1 88 ? 19.790 -2.005 -2.337 1.00 97.00 88 CYS A C 1
ATOM 649 O O . CYS A 1 88 ? 19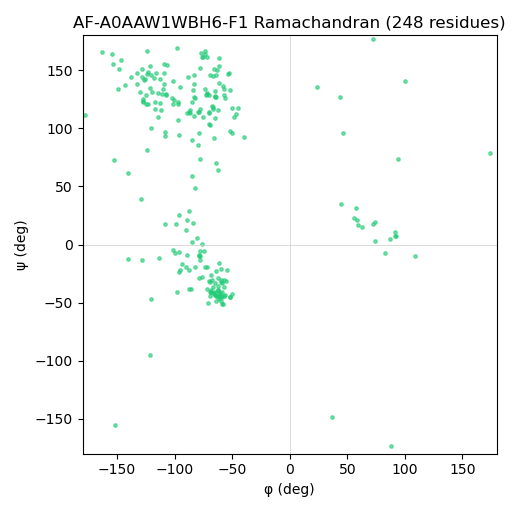.600 -1.535 -1.216 1.00 97.00 88 CYS A O 1
ATOM 651 N N . ASN A 1 89 ? 20.136 -1.246 -3.380 1.00 96.19 89 ASN A N 1
ATOM 652 C CA . ASN A 1 89 ? 20.225 0.210 -3.313 1.00 96.19 89 ASN A CA 1
ATOM 653 C C . ASN A 1 89 ? 18.853 0.835 -3.582 1.00 96.19 89 ASN A C 1
ATOM 655 O O . ASN A 1 89 ? 18.337 0.742 -4.696 1.00 96.19 89 ASN A O 1
ATOM 659 N N . VAL A 1 90 ? 18.294 1.516 -2.583 1.00 95.44 90 VAL A N 1
ATOM 660 C CA . VAL A 1 90 ? 17.032 2.255 -2.710 1.00 95.44 90 VAL A CA 1
ATOM 661 C C . VAL A 1 90 ? 17.337 3.738 -2.881 1.00 95.44 90 VAL A C 1
ATOM 663 O O . VAL A 1 90 ? 18.016 4.335 -2.049 1.00 95.44 90 VAL A O 1
ATOM 666 N N . LYS A 1 91 ? 16.820 4.336 -3.957 1.00 94.69 91 LYS A N 1
ATOM 667 C CA . LYS A 1 91 ? 16.853 5.784 -4.182 1.00 94.69 91 LYS A CA 1
ATOM 668 C C . LYS A 1 91 ? 15.438 6.338 -4.060 1.00 94.69 91 LYS A C 1
ATOM 670 O O . LYS A 1 91 ? 14.517 5.807 -4.675 1.00 94.69 91 LYS A O 1
ATOM 675 N N . ILE A 1 92 ? 15.283 7.379 -3.252 1.00 95.62 92 ILE A N 1
ATOM 676 C CA . ILE A 1 92 ? 14.025 8.113 -3.079 1.00 95.62 92 ILE A CA 1
ATOM 677 C C . ILE A 1 92 ? 14.033 9.372 -3.946 1.00 95.62 92 ILE A C 1
ATOM 679 O O . ILE A 1 92 ? 15.064 9.708 -4.522 1.00 95.62 92 ILE A O 1
ATOM 683 N N . GLU A 1 93 ? 12.879 10.032 -4.066 1.00 95.19 93 GLU A N 1
ATOM 684 C CA . GLU A 1 93 ? 12.725 11.274 -4.848 1.00 95.19 93 GLU A CA 1
ATOM 685 C C . GLU A 1 93 ? 13.108 11.121 -6.335 1.00 95.19 93 GLU A C 1
ATOM 687 O O . GLU A 1 93 ? 13.368 12.091 -7.036 1.00 95.19 93 GLU A O 1
ATOM 692 N N . CYS A 1 94 ? 13.098 9.884 -6.842 1.00 94.31 94 CYS A N 1
ATOM 693 C CA . CYS A 1 94 ? 13.390 9.550 -8.233 1.00 94.31 94 CYS A CA 1
ATOM 694 C C . CYS A 1 94 ? 12.095 9.129 -8.939 1.00 94.31 94 CYS A C 1
ATOM 696 O O . CYS A 1 94 ? 11.684 7.970 -8.838 1.00 94.31 94 CYS A O 1
ATOM 698 N N . GLN A 1 95 ? 11.436 10.046 -9.649 1.00 96.94 95 GLN A N 1
ATOM 699 C CA . GLN A 1 95 ? 10.250 9.708 -10.440 1.00 96.94 95 GLN A CA 1
ATOM 700 C C . GLN A 1 95 ? 10.662 9.246 -11.841 1.00 96.94 95 GLN A C 1
ATOM 702 O O . GLN A 1 95 ? 11.169 10.030 -12.633 1.00 96.94 95 GLN A O 1
ATOM 707 N N . VAL A 1 96 ? 10.416 7.977 -12.167 1.00 98.12 96 VAL A N 1
ATOM 708 C CA . VAL A 1 96 ? 10.598 7.467 -13.535 1.00 98.12 96 VAL A CA 1
ATOM 709 C C . VAL A 1 96 ? 9.496 8.027 -14.431 1.00 98.12 96 VAL A C 1
ATOM 711 O O . VAL A 1 96 ? 8.319 7.929 -14.087 1.00 98.12 96 VAL A O 1
ATOM 714 N N . LYS A 1 97 ? 9.871 8.590 -15.581 1.00 98.12 97 LYS A N 1
ATOM 715 C CA . LYS A 1 97 ? 8.933 9.164 -16.559 1.00 98.12 97 LYS A CA 1
ATOM 716 C C . LYS A 1 97 ? 8.611 8.204 -17.688 1.00 98.12 97 LYS A C 1
ATOM 718 O O . LYS A 1 97 ? 7.458 8.122 -18.099 1.00 98.12 97 LYS A O 1
ATOM 723 N N . TYR A 1 98 ? 9.620 7.493 -18.182 1.00 98.31 98 TYR A N 1
ATOM 724 C CA . TYR A 1 98 ? 9.478 6.507 -19.245 1.00 98.31 98 TYR A CA 1
ATOM 725 C C . TYR A 1 98 ? 10.692 5.575 -19.299 1.00 98.31 98 TYR A C 1
ATOM 727 O O . TYR A 1 98 ? 11.755 5.830 -18.729 1.00 98.31 98 TYR A O 1
ATOM 735 N N . VAL A 1 99 ? 10.528 4.473 -20.020 1.00 97.62 99 VAL A N 1
ATOM 736 C CA . VAL A 1 99 ? 11.585 3.506 -20.329 1.00 97.62 99 VAL A CA 1
ATOM 737 C C . VAL A 1 99 ? 11.693 3.285 -21.833 1.00 97.62 99 VAL A C 1
ATOM 739 O O . VAL A 1 99 ? 10.683 3.232 -22.535 1.00 97.62 99 VAL A O 1
ATOM 742 N N . VAL A 1 100 ? 12.910 3.125 -22.339 1.00 95.31 100 VAL A N 1
ATOM 743 C CA . VAL A 1 100 ? 13.155 2.810 -23.753 1.00 95.31 100 VAL A CA 1
ATOM 744 C C . VAL A 1 100 ? 14.149 1.671 -23.878 1.00 95.31 100 VAL A C 1
ATOM 746 O O . VAL A 1 100 ? 15.068 1.514 -23.064 1.00 95.31 100 VAL A O 1
ATOM 749 N N . ARG A 1 101 ? 13.971 0.866 -24.925 1.00 92.19 101 ARG A N 1
ATOM 750 C CA . ARG A 1 101 ? 14.958 -0.142 -25.291 1.00 92.19 101 ARG A CA 1
ATOM 751 C C . ARG A 1 101 ? 16.165 0.554 -25.908 1.00 92.19 101 ARG A C 1
ATOM 753 O O . ARG A 1 101 ? 16.030 1.425 -26.763 1.00 92.19 101 ARG A O 1
ATOM 760 N N . ASN A 1 102 ? 17.350 0.167 -25.469 1.00 85.94 102 ASN A N 1
ATOM 761 C CA . ASN A 1 102 ? 18.591 0.670 -26.019 1.00 85.94 102 ASN A CA 1
ATOM 762 C C . ASN A 1 102 ? 18.829 0.014 -27.388 1.00 85.94 102 ASN A C 1
ATOM 764 O O . ASN A 1 102 ? 19.078 -1.185 -27.467 1.00 85.94 102 ASN A O 1
ATOM 768 N N . MET A 1 103 ? 18.703 0.791 -28.465 1.00 69.06 103 MET A N 1
ATOM 769 C CA . MET A 1 103 ? 18.800 0.287 -29.844 1.00 69.06 103 MET A CA 1
ATOM 770 C C . MET A 1 103 ? 20.249 0.046 -30.307 1.00 69.06 103 MET A C 1
ATOM 772 O O . MET A 1 103 ? 20.470 -0.572 -31.345 1.00 69.06 103 MET A O 1
ATOM 776 N N . TYR A 1 104 ? 21.249 0.494 -29.541 1.00 60.91 104 TYR A N 1
ATOM 777 C CA . TYR A 1 104 ? 22.669 0.314 -29.859 1.00 60.91 104 TYR A CA 1
ATOM 778 C C . TYR A 1 104 ? 23.185 -1.048 -29.375 1.00 60.91 104 TYR A C 1
ATOM 780 O O . TYR A 1 104 ? 24.108 -1.119 -28.561 1.00 60.91 104 TYR A O 1
ATOM 788 N N . GLU A 1 105 ? 22.578 -2.138 -29.850 1.00 52.12 105 GLU A N 1
ATOM 789 C CA . GLU A 1 105 ? 23.108 -3.486 -29.607 1.00 52.12 105 GLU A CA 1
ATOM 790 C C . GLU A 1 105 ? 24.227 -3.864 -30.599 1.00 52.12 105 GLU A C 1
ATOM 792 O O . GLU A 1 105 ? 25.031 -4.713 -30.245 1.00 52.12 105 GLU A O 1
ATOM 797 N N . ASN A 1 106 ? 24.379 -3.215 -31.769 1.00 47.88 106 ASN A N 1
ATOM 798 C CA . ASN A 1 106 ? 25.386 -3.615 -32.772 1.00 47.88 106 ASN A CA 1
ATOM 799 C C . ASN A 1 106 ? 25.890 -2.468 -33.678 1.00 47.88 106 ASN A C 1
ATOM 801 O O . ASN A 1 106 ? 25.595 -2.448 -34.869 1.00 47.88 106 ASN A O 1
ATOM 805 N N . PHE A 1 107 ? 26.702 -1.546 -33.161 1.00 44.41 107 PHE A N 1
ATOM 806 C CA . PHE A 1 107 ? 27.678 -0.862 -34.020 1.00 44.41 107 PHE A CA 1
ATOM 807 C C . PHE A 1 107 ? 29.074 -1.217 -33.509 1.00 44.41 107 PHE A C 1
ATOM 809 O O . PHE A 1 107 ? 29.385 -0.884 -32.361 1.00 44.41 107 PHE A O 1
ATOM 816 N N . PRO A 1 108 ? 29.919 -1.908 -34.299 1.00 42.72 108 PRO A N 1
ATOM 817 C CA . PRO A 1 108 ? 31.335 -1.980 -33.994 1.00 42.72 108 PRO A CA 1
ATOM 818 C C . PRO A 1 108 ? 31.897 -0.565 -34.153 1.00 42.72 108 PRO A C 1
ATOM 820 O O . PRO A 1 108 ? 32.254 -0.140 -35.245 1.00 42.72 108 PRO A O 1
ATOM 823 N N . CYS A 1 109 ? 31.925 0.204 -33.066 1.00 46.19 109 CYS A N 1
ATOM 824 C CA . CYS A 1 109 ? 32.740 1.406 -33.024 1.00 46.19 109 CYS A CA 1
ATOM 825 C C . CYS A 1 109 ? 34.194 0.943 -33.120 1.00 46.19 109 CYS A C 1
ATOM 827 O O . CYS A 1 109 ? 34.711 0.322 -32.187 1.00 46.19 109 CYS A O 1
ATOM 829 N N . GLU A 1 110 ? 34.820 1.200 -34.264 1.00 47.41 110 GLU A N 1
ATOM 830 C CA . GLU A 1 110 ? 36.234 0.945 -34.508 1.00 47.41 110 GLU A CA 1
ATOM 831 C C . GLU A 1 110 ? 37.076 1.421 -33.309 1.00 47.41 110 GLU A C 1
ATOM 833 O O . GLU A 1 110 ? 37.087 2.594 -32.936 1.00 47.41 110 GLU A O 1
ATOM 838 N N . GLY A 1 111 ? 37.765 0.479 -32.663 1.00 48.28 111 GLY A N 1
ATOM 839 C CA . GLY A 1 111 ? 38.923 0.778 -31.819 1.00 48.28 111 GLY A CA 1
ATOM 840 C C . GLY A 1 111 ? 38.692 1.141 -30.348 1.00 48.28 111 GLY A C 1
ATOM 841 O O . GLY A 1 111 ? 39.672 1.417 -29.659 1.00 48.28 111 GLY A O 1
ATOM 842 N N . LYS A 1 112 ? 37.471 1.106 -29.800 1.00 47.19 112 LYS A N 1
ATOM 843 C CA . LYS A 1 112 ? 37.272 1.223 -28.338 1.00 47.19 112 LYS A CA 1
ATOM 844 C C . LYS A 1 112 ? 36.425 0.068 -27.839 1.00 47.19 112 LYS A C 1
ATOM 846 O O . LYS A 1 112 ? 35.308 -0.104 -28.306 1.00 47.19 112 LYS A O 1
ATOM 851 N N . ILE A 1 113 ? 36.955 -0.707 -26.886 1.00 47.88 113 ILE A N 1
ATOM 852 C CA . ILE A 1 113 ? 36.238 -1.766 -26.158 1.00 47.88 113 ILE A CA 1
ATOM 853 C C . ILE A 1 113 ? 34.928 -1.167 -25.633 1.00 47.88 113 ILE A C 1
ATOM 855 O O . ILE A 1 113 ? 34.898 -0.464 -24.621 1.00 47.88 113 ILE A O 1
ATOM 859 N N . GLY A 1 114 ? 33.849 -1.366 -26.390 1.00 49.50 114 GLY A N 1
ATOM 860 C CA . GLY A 1 114 ? 32.550 -0.797 -26.091 1.00 49.50 114 GLY A CA 1
ATOM 861 C C . GLY A 1 114 ? 32.049 -1.434 -24.810 1.00 49.50 114 GLY A C 1
ATOM 862 O O . GLY A 1 114 ? 31.872 -2.651 -24.747 1.00 49.50 114 GLY A O 1
ATOM 863 N N . ARG A 1 115 ? 31.832 -0.628 -23.764 1.00 55.22 115 ARG A N 1
ATOM 864 C CA . ARG A 1 115 ? 31.051 -1.071 -22.605 1.00 55.22 115 ARG A CA 1
ATOM 865 C C . ARG A 1 115 ? 29.760 -1.665 -23.157 1.00 55.22 115 ARG A C 1
ATOM 867 O O . ARG A 1 115 ? 29.017 -0.937 -23.810 1.00 55.22 115 ARG A O 1
ATOM 874 N N . LYS A 1 116 ? 29.518 -2.963 -22.923 1.00 58.81 116 LYS A N 1
ATOM 875 C CA . LYS A 1 116 ? 28.250 -3.615 -23.277 1.00 58.81 116 LYS A CA 1
ATOM 876 C C . LYS A 1 116 ? 27.131 -2.724 -22.759 1.00 58.81 116 LYS A C 1
ATOM 878 O O . LYS A 1 116 ? 27.003 -2.535 -21.548 1.00 58.81 116 LYS A O 1
ATOM 883 N N . THR A 1 117 ? 26.414 -2.086 -23.676 1.00 74.50 117 THR A N 1
ATOM 884 C CA . THR A 1 117 ? 25.382 -1.143 -23.280 1.00 74.50 117 THR A CA 1
ATOM 885 C C . THR A 1 117 ? 24.225 -1.968 -22.728 1.00 74.50 117 THR A C 1
ATOM 887 O O . THR A 1 117 ? 23.835 -2.975 -23.317 1.00 74.50 117 THR A O 1
ATOM 890 N N . ARG A 1 118 ? 23.744 -1.624 -21.530 1.00 87.31 118 ARG A N 1
ATOM 891 C CA . ARG A 1 118 ? 22.640 -2.367 -20.913 1.00 87.31 118 ARG A CA 1
ATOM 892 C C . ARG A 1 118 ? 21.386 -2.222 -21.782 1.00 87.31 118 ARG A C 1
ATOM 894 O O . ARG A 1 118 ? 21.206 -1.195 -22.449 1.00 87.31 118 ARG A O 1
ATOM 901 N N . ARG A 1 119 ? 20.522 -3.238 -21.760 1.00 91.25 119 ARG A N 1
ATOM 902 C CA . ARG A 1 119 ? 19.369 -3.377 -22.674 1.00 91.25 119 ARG A CA 1
ATOM 903 C C . ARG A 1 119 ? 18.353 -2.234 -22.595 1.00 91.25 119 ARG A C 1
ATOM 905 O O . ARG A 1 119 ? 17.722 -1.907 -23.598 1.00 91.25 119 ARG A O 1
ATOM 912 N N . TRP A 1 120 ? 18.168 -1.640 -21.423 1.00 94.81 120 TRP A N 1
ATOM 913 C CA . TRP A 1 120 ? 17.151 -0.624 -21.166 1.00 94.81 120 TRP A CA 1
ATOM 914 C C . TRP A 1 120 ? 17.767 0.665 -20.651 1.00 94.81 120 TRP A C 1
ATOM 916 O O . TRP A 1 120 ? 18.753 0.642 -19.909 1.00 94.81 120 TRP A O 1
ATOM 926 N N . ARG A 1 121 ? 17.127 1.782 -20.998 1.00 95.12 121 ARG A N 1
ATOM 927 C CA . ARG A 1 121 ? 17.336 3.088 -20.372 1.00 95.12 121 ARG A CA 1
ATOM 928 C C . ARG A 1 121 ? 16.056 3.502 -19.655 1.00 95.12 121 ARG A C 1
ATOM 930 O O . ARG A 1 121 ? 14.971 3.426 -20.233 1.00 95.12 121 ARG A O 1
ATOM 937 N N . VAL A 1 122 ? 16.197 3.900 -18.399 1.00 97.06 122 VAL A N 1
ATOM 938 C CA . VAL A 1 122 ? 15.109 4.306 -17.505 1.00 97.06 122 VAL A CA 1
ATOM 939 C C . VAL A 1 122 ? 15.304 5.778 -17.196 1.00 97.06 122 VAL A C 1
ATOM 941 O O . VAL A 1 122 ? 16.268 6.129 -16.518 1.00 97.06 122 VAL A O 1
ATOM 944 N N . TYR A 1 123 ? 14.418 6.607 -17.731 1.00 97.50 123 TYR A N 1
ATOM 945 C CA . TYR A 1 123 ? 14.538 8.057 -17.729 1.00 97.50 123 TYR A CA 1
ATOM 946 C C . TYR A 1 123 ? 13.764 8.674 -16.561 1.00 97.50 123 TYR A C 1
ATOM 948 O O . TYR A 1 123 ? 12.621 8.287 -16.289 1.00 97.50 123 TYR A O 1
ATOM 956 N N . PHE A 1 124 ? 14.391 9.629 -15.878 1.00 96.50 124 PHE A N 1
ATOM 957 C CA . PHE A 1 124 ? 13.772 10.452 -14.832 1.00 96.50 124 PHE A CA 1
ATOM 958 C C . PHE A 1 124 ? 13.283 11.799 -15.381 1.00 96.50 124 PHE A C 1
ATOM 960 O O . PHE A 1 124 ? 12.339 12.381 -14.850 1.00 96.50 124 PHE A O 1
ATOM 967 N N . ASP A 1 125 ? 13.878 12.243 -16.486 1.00 93.50 125 ASP A N 1
ATOM 968 C CA . ASP A 1 125 ? 13.452 13.359 -17.329 1.00 93.50 125 ASP A CA 1
ATOM 969 C C . ASP A 1 125 ? 13.921 13.110 -18.780 1.00 93.50 125 ASP A C 1
ATOM 971 O O . ASP A 1 125 ? 14.082 11.960 -19.176 1.00 93.50 125 ASP A O 1
ATOM 975 N N . GLU A 1 126 ? 14.098 14.141 -19.609 1.00 91.62 126 GLU A N 1
ATOM 976 C CA . GLU A 1 126 ? 14.530 13.966 -21.006 1.00 91.62 126 GLU A CA 1
ATOM 977 C C . GLU A 1 126 ? 16.037 13.696 -21.186 1.00 91.62 126 GLU A C 1
ATOM 979 O O . GLU A 1 126 ? 16.467 13.296 -22.270 1.00 91.62 126 GLU A O 1
ATOM 984 N N . ILE A 1 127 ? 16.851 13.904 -20.150 1.00 91.44 127 ILE A N 1
ATOM 985 C CA . ILE A 1 127 ? 18.317 13.836 -20.195 1.00 91.44 127 ILE A CA 1
ATOM 986 C C . ILE A 1 127 ? 18.836 12.766 -19.230 1.00 91.44 127 ILE A C 1
ATOM 988 O O . ILE A 1 127 ? 19.671 11.941 -19.616 1.00 91.44 127 ILE A O 1
ATOM 992 N N . ASP A 1 128 ? 18.333 12.750 -18.000 1.00 95.25 128 ASP A N 1
ATOM 993 C CA . ASP A 1 128 ? 18.824 11.909 -16.921 1.00 95.25 128 ASP A CA 1
ATOM 994 C C . ASP A 1 128 ? 18.199 10.515 -16.964 1.00 95.25 128 ASP A C 1
ATOM 996 O O . ASP A 1 128 ? 16.980 10.327 -16.892 1.00 95.25 128 ASP A O 1
ATOM 1000 N N . TYR A 1 129 ? 19.062 9.500 -17.041 1.00 95.56 129 TYR A N 1
ATOM 1001 C CA . TYR A 1 129 ? 18.650 8.102 -17.049 1.00 95.56 129 TYR A CA 1
ATOM 1002 C C . TYR A 1 129 ? 19.651 7.181 -16.354 1.00 95.56 129 TYR A C 1
ATOM 1004 O O . TYR A 1 129 ? 20.847 7.459 -16.247 1.00 95.56 129 TYR A O 1
ATOM 1012 N N . ILE A 1 130 ? 19.160 6.013 -15.945 1.00 94.75 130 ILE A N 1
ATOM 1013 C CA . ILE A 1 130 ? 19.998 4.855 -15.612 1.00 94.75 130 ILE A CA 1
ATOM 1014 C C . ILE A 1 130 ? 19.850 3.765 -16.666 1.00 94.75 130 ILE A C 1
ATOM 1016 O O . ILE A 1 130 ? 18.834 3.669 -17.354 1.00 94.75 130 ILE A O 1
ATOM 1020 N N . SER A 1 131 ? 20.869 2.916 -16.781 1.00 94.00 131 SER A N 1
ATOM 1021 C CA . SER A 1 131 ? 20.854 1.776 -17.696 1.00 94.00 131 SER A CA 1
ATOM 1022 C C . SER A 1 131 ? 20.753 0.457 -16.926 1.00 94.00 131 SER A C 1
ATOM 1024 O O . SER A 1 131 ? 21.389 0.300 -15.883 1.00 94.00 131 SER A O 1
ATOM 1026 N N . SER A 1 132 ? 19.940 -0.481 -17.416 1.00 93.62 132 SER A N 1
ATOM 1027 C CA . SER A 1 132 ? 19.712 -1.785 -16.774 1.00 93.62 132 SER A CA 1
ATOM 1028 C C . SER A 1 132 ? 19.431 -2.880 -17.802 1.00 93.62 132 SER A C 1
ATOM 1030 O O . SER A 1 132 ? 18.912 -2.606 -18.881 1.00 93.62 132 SER A O 1
ATOM 1032 N N . ASP A 1 133 ? 19.771 -4.131 -17.492 1.00 93.62 133 ASP A N 1
ATOM 1033 C CA . ASP A 1 133 ? 19.420 -5.273 -18.354 1.00 93.62 133 ASP A CA 1
ATOM 1034 C C . ASP A 1 133 ? 17.967 -5.710 -18.172 1.00 93.62 133 ASP A C 1
ATOM 1036 O O . ASP A 1 133 ? 17.333 -6.205 -19.108 1.00 93.62 133 ASP A O 1
ATOM 1040 N N . PHE A 1 134 ? 17.432 -5.481 -16.972 1.00 95.81 134 PHE A N 1
ATOM 1041 C CA . PHE A 1 134 ? 16.077 -5.837 -16.582 1.00 95.81 134 PHE A CA 1
ATOM 1042 C C . PHE A 1 134 ? 15.410 -4.653 -15.891 1.00 95.81 134 PHE A C 1
ATOM 1044 O O . PHE A 1 134 ? 16.019 -3.970 -15.066 1.00 95.81 134 PHE A O 1
ATOM 1051 N N . VAL A 1 135 ? 14.146 -4.421 -16.231 1.00 96.94 135 VAL A N 1
ATOM 1052 C CA . VAL A 1 135 ? 13.314 -3.383 -15.624 1.00 96.94 135 VAL A CA 1
ATOM 1053 C C . VAL A 1 135 ? 12.029 -4.042 -15.151 1.00 96.94 135 VAL A C 1
ATOM 1055 O O . VAL A 1 135 ? 11.347 -4.700 -15.933 1.00 96.94 135 VAL A O 1
ATOM 1058 N N . ILE A 1 136 ? 11.717 -3.871 -13.869 1.00 98.00 136 ILE A N 1
ATOM 1059 C CA . ILE A 1 136 ? 10.463 -4.312 -13.258 1.00 98.00 136 ILE A CA 1
ATOM 1060 C C . ILE A 1 136 ? 9.692 -3.045 -12.891 1.00 98.00 136 ILE A C 1
ATOM 1062 O O . ILE A 1 136 ? 10.163 -2.253 -12.074 1.00 98.00 136 ILE A O 1
ATOM 1066 N N . LEU A 1 137 ? 8.534 -2.832 -13.517 1.00 97.88 137 LEU A N 1
ATOM 1067 C CA . LEU A 1 137 ? 7.670 -1.690 -13.221 1.00 97.88 137 LEU A CA 1
ATOM 1068 C C . LEU A 1 137 ? 6.683 -2.057 -12.108 1.00 97.88 137 LEU A C 1
ATOM 1070 O O . LEU A 1 137 ? 5.788 -2.874 -12.309 1.00 97.88 137 LEU A O 1
ATOM 1074 N N . SER A 1 138 ? 6.837 -1.413 -10.950 1.00 97.56 138 SER A N 1
ATOM 1075 C CA . SER A 1 138 ? 6.007 -1.620 -9.752 1.00 97.56 138 SER A CA 1
ATOM 1076 C C . SER A 1 138 ? 5.475 -0.292 -9.193 1.00 97.56 138 SER A C 1
ATOM 1078 O O . SER A 1 138 ? 5.441 -0.091 -7.982 1.00 97.56 138 SER A O 1
ATOM 1080 N N . ALA A 1 139 ? 5.078 0.639 -10.067 1.00 97.31 139 ALA A N 1
ATOM 1081 C CA . ALA A 1 139 ? 4.676 2.008 -9.716 1.00 97.31 139 ALA A CA 1
ATOM 1082 C C . ALA A 1 139 ? 3.168 2.157 -9.404 1.00 97.31 139 ALA A C 1
ATOM 1084 O O . ALA A 1 139 ? 2.604 3.248 -9.483 1.00 97.31 139 ALA A O 1
ATOM 1085 N N . GLY A 1 140 ? 2.498 1.055 -9.053 1.00 96.06 140 GLY A N 1
ATOM 1086 C CA . GLY A 1 140 ? 1.043 1.005 -8.886 1.00 96.06 140 GLY A CA 1
ATOM 1087 C C . GLY A 1 140 ? 0.285 1.081 -10.216 1.00 96.06 140 GLY A C 1
ATOM 1088 O O . GLY A 1 140 ? 0.883 1.214 -11.281 1.00 96.06 140 GLY A O 1
ATOM 1089 N N . VAL A 1 141 ? -1.047 0.983 -10.157 1.00 95.38 141 VAL A N 1
ATOM 1090 C CA . VAL A 1 141 ? -1.904 0.921 -11.358 1.00 95.38 141 VAL A CA 1
ATOM 1091 C C . VAL A 1 141 ? -1.713 2.153 -12.245 1.00 95.38 141 VAL A C 1
ATOM 1093 O O . VAL A 1 141 ? -1.423 2.011 -13.430 1.00 95.38 141 VAL A O 1
ATOM 1096 N N . PHE A 1 142 ? -1.804 3.355 -11.671 1.00 95.25 142 PHE A N 1
ATOM 1097 C CA . PHE A 1 142 ? -1.655 4.599 -12.426 1.00 95.25 142 PHE A CA 1
ATOM 1098 C C . PHE A 1 142 ? -0.215 4.846 -12.874 1.00 95.25 142 PHE A C 1
ATOM 1100 O O . PHE A 1 142 ? 0.011 5.061 -14.057 1.00 95.25 142 PHE A O 1
ATOM 1107 N N . GLY A 1 143 ? 0.761 4.748 -11.965 1.00 97.44 143 GLY A N 1
ATOM 1108 C CA . GLY A 1 143 ? 2.153 5.065 -12.290 1.00 97.44 143 GLY A CA 1
ATOM 1109 C C . GLY A 1 143 ? 2.759 4.109 -13.317 1.00 97.44 143 GLY A C 1
ATOM 1110 O O . GLY A 1 143 ? 3.440 4.547 -14.240 1.00 97.44 143 GLY A O 1
ATOM 1111 N N . THR A 1 144 ? 2.482 2.803 -13.222 1.00 98.06 144 THR A N 1
ATOM 1112 C CA . THR A 1 144 ? 2.962 1.845 -14.232 1.00 98.06 144 THR A CA 1
ATOM 1113 C C . THR A 1 144 ? 2.312 2.113 -15.589 1.00 98.06 144 THR A C 1
ATOM 1115 O O . THR A 1 144 ? 3.003 2.091 -16.606 1.00 98.06 144 THR A O 1
ATOM 1118 N N . THR A 1 145 ? 1.006 2.396 -15.614 1.00 97.56 145 THR A N 1
ATOM 1119 C CA . THR A 1 145 ? 0.277 2.693 -16.856 1.00 97.56 145 THR A CA 1
ATOM 1120 C C . THR A 1 145 ? 0.775 3.988 -17.506 1.00 97.56 145 THR A C 1
ATOM 1122 O O . THR A 1 145 ? 1.034 4.000 -18.707 1.00 97.56 145 THR A O 1
ATOM 1125 N N . GLU A 1 146 ? 0.996 5.047 -16.722 1.00 97.88 146 GLU A N 1
ATOM 1126 C CA . GLU A 1 146 ? 1.566 6.324 -17.176 1.00 97.88 146 GLU A CA 1
ATOM 1127 C C . GLU A 1 146 ? 2.952 6.131 -17.811 1.00 97.88 146 GLU A C 1
ATOM 1129 O O . GLU A 1 146 ? 3.171 6.542 -18.953 1.00 97.88 146 GLU A O 1
ATOM 1134 N N . ILE A 1 147 ? 3.867 5.441 -17.116 1.00 98.50 147 ILE A N 1
ATOM 1135 C CA . ILE A 1 147 ? 5.216 5.144 -17.627 1.00 98.50 147 ILE A CA 1
ATOM 1136 C C . ILE A 1 147 ? 5.133 4.401 -18.965 1.00 98.50 147 ILE A C 1
ATOM 1138 O O . ILE A 1 147 ? 5.866 4.727 -19.898 1.00 98.50 147 ILE A O 1
ATOM 1142 N N . LEU A 1 148 ? 4.241 3.413 -19.077 1.00 98.31 148 LEU A N 1
ATOM 1143 C CA . LEU A 1 148 ? 4.081 2.615 -20.292 1.00 98.31 148 LEU A CA 1
ATOM 1144 C C . LEU A 1 148 ? 3.502 3.424 -21.460 1.00 98.31 148 LEU A C 1
ATOM 1146 O O . LEU A 1 148 ? 4.008 3.289 -22.573 1.00 98.31 148 LEU A O 1
ATOM 1150 N N . PHE A 1 149 ? 2.522 4.301 -21.232 1.00 98.19 149 PHE A N 1
ATOM 1151 C CA . PHE A 1 149 ? 2.023 5.202 -22.279 1.00 98.19 149 PHE A CA 1
ATOM 1152 C C . PHE A 1 149 ? 3.105 6.184 -22.744 1.00 98.19 149 PHE A C 1
ATOM 1154 O O . PHE A 1 149 ? 3.325 6.351 -23.946 1.00 98.19 149 PHE A O 1
ATOM 1161 N N . HIS A 1 150 ? 3.853 6.786 -21.815 1.00 98.06 150 HIS A N 1
ATOM 1162 C CA . HIS A 1 150 ? 4.975 7.664 -22.159 1.00 98.06 150 HIS A CA 1
ATOM 1163 C C . HIS A 1 150 ? 6.088 6.938 -22.923 1.00 98.06 150 HIS A C 1
ATOM 1165 O O . HIS A 1 150 ? 6.698 7.521 -23.826 1.00 98.06 150 HIS A O 1
ATOM 1171 N N . SER A 1 151 ? 6.338 5.670 -22.593 1.00 98.06 151 SER A N 1
ATOM 1172 C CA . SER A 1 151 ? 7.223 4.783 -23.347 1.00 98.06 151 SER A CA 1
ATOM 1173 C C . SER A 1 151 ? 6.692 4.460 -24.742 1.00 98.06 151 SER A C 1
ATOM 1175 O O . SER A 1 151 ? 7.473 4.448 -25.694 1.00 98.06 151 SER A O 1
ATOM 1177 N N . GLN A 1 152 ? 5.387 4.209 -24.885 1.00 97.69 152 GLN A N 1
ATOM 1178 C CA . GLN A 1 152 ? 4.754 3.900 -26.170 1.00 97.69 152 GLN A CA 1
ATOM 1179 C C . GLN A 1 152 ? 4.893 5.061 -27.153 1.00 97.69 152 GLN A C 1
ATOM 1181 O O . GLN A 1 152 ? 5.330 4.859 -28.285 1.00 97.69 152 GLN A O 1
ATOM 1186 N N . MET A 1 153 ? 4.643 6.291 -26.692 1.00 96.38 153 MET A N 1
ATOM 1187 C CA . MET A 1 153 ? 4.853 7.511 -27.486 1.00 96.38 153 MET A CA 1
ATOM 1188 C C . MET A 1 153 ? 6.310 7.695 -27.938 1.00 96.38 153 MET A C 1
ATOM 1190 O O . MET A 1 153 ? 6.574 8.386 -28.916 1.00 96.38 153 MET A O 1
ATOM 1194 N N . ARG A 1 154 ? 7.263 7.053 -27.251 1.00 95.75 154 ARG A N 1
ATOM 1195 C CA . ARG A 1 154 ? 8.699 7.053 -27.579 1.00 95.75 154 ARG A CA 1
ATOM 1196 C C . ARG A 1 154 ? 9.138 5.799 -28.343 1.00 95.75 154 ARG A C 1
ATOM 1198 O O . ARG A 1 154 ? 10.327 5.497 -28.418 1.00 95.75 154 ARG A O 1
ATOM 1205 N N . GLY A 1 155 ? 8.187 5.068 -28.924 1.00 94.31 155 GLY A N 1
ATOM 1206 C CA . GLY A 1 155 ? 8.445 3.951 -29.831 1.00 94.31 155 GLY A CA 1
ATOM 1207 C C . GLY A 1 155 ? 8.514 2.576 -29.168 1.00 94.31 155 GLY A C 1
ATOM 1208 O O . GLY A 1 155 ? 8.843 1.597 -29.846 1.00 94.31 155 GLY A O 1
ATOM 1209 N N . LEU A 1 156 ? 8.199 2.453 -27.872 1.00 95.50 156 LEU A N 1
ATOM 1210 C CA . LEU A 1 156 ? 8.035 1.135 -27.260 1.00 95.50 156 LEU A CA 1
ATOM 1211 C C . LEU A 1 156 ? 6.754 0.480 -27.795 1.00 95.50 156 LEU A C 1
ATOM 1213 O O . LEU A 1 156 ? 5.648 0.930 -27.515 1.00 95.50 156 LEU A O 1
ATOM 1217 N N . LYS A 1 157 ? 6.894 -0.610 -28.552 1.00 95.88 157 LYS A N 1
ATOM 1218 C CA . LYS A 1 157 ? 5.741 -1.374 -29.044 1.00 95.88 157 LYS A CA 1
ATOM 1219 C C . LYS A 1 157 ? 5.068 -2.096 -27.877 1.00 95.88 157 LYS A C 1
ATOM 1221 O O . LYS A 1 157 ? 5.667 -2.993 -27.287 1.00 95.88 157 LYS A O 1
ATOM 1226 N N . LEU A 1 158 ? 3.839 -1.701 -27.563 1.00 96.44 158 LEU A N 1
ATOM 1227 C CA . LEU A 1 158 ? 2.995 -2.288 -26.524 1.00 96.44 158 LEU A CA 1
ATOM 1228 C C . LEU A 1 158 ? 1.662 -2.734 -27.135 1.00 96.44 158 LEU A C 1
ATOM 1230 O O . LEU A 1 158 ? 1.352 -2.396 -28.273 1.00 96.44 158 LEU A O 1
ATOM 1234 N N . SER A 1 159 ? 0.904 -3.533 -26.388 1.00 97.19 159 SER A N 1
ATOM 1235 C CA . SER A 1 159 ? -0.432 -3.970 -26.799 1.00 97.19 159 SER A CA 1
ATOM 1236 C C . SER A 1 159 ? -1.425 -2.804 -26.784 1.00 97.19 159 SER A C 1
ATOM 1238 O O . SER A 1 159 ? -1.386 -1.985 -25.869 1.00 97.19 159 SER A O 1
ATOM 1240 N N . GLU A 1 160 ? -2.380 -2.809 -27.715 1.00 96.19 160 GLU A N 1
ATOM 1241 C CA . GLU A 1 160 ? -3.544 -1.904 -27.721 1.00 96.19 160 GLU A CA 1
ATOM 1242 C C . GLU A 1 160 ? -4.439 -2.074 -26.481 1.00 96.19 160 GLU A C 1
ATOM 1244 O O . GLU A 1 160 ? -5.249 -1.212 -26.160 1.00 96.19 160 GLU A O 1
ATOM 1249 N N . ALA A 1 161 ? -4.280 -3.175 -25.738 1.00 97.19 161 ALA A N 1
ATOM 1250 C CA . ALA A 1 161 ? -4.969 -3.380 -24.467 1.00 97.19 161 ALA A CA 1
ATOM 1251 C C . ALA A 1 161 ? -4.392 -2.534 -23.310 1.00 97.19 161 ALA A C 1
ATOM 1253 O O . ALA A 1 161 ? -4.931 -2.585 -22.200 1.00 97.19 161 ALA A O 1
ATOM 1254 N N . LEU A 1 162 ? -3.293 -1.796 -23.510 1.00 96.94 162 LEU A N 1
ATOM 1255 C CA . LEU A 1 162 ? -2.707 -0.948 -22.470 1.00 96.94 162 LEU A CA 1
ATOM 1256 C C . LEU A 1 162 ? -3.736 0.071 -21.954 1.00 96.94 162 LEU A C 1
ATOM 1258 O O . LEU A 1 162 ? -4.371 0.781 -22.723 1.00 96.94 162 LEU A O 1
ATOM 1262 N N . GLY A 1 163 ? -3.898 0.136 -20.631 1.00 94.88 163 GLY A N 1
ATOM 1263 C CA . GLY A 1 163 ? -4.868 1.020 -19.978 1.00 94.88 163 GLY A CA 1
ATOM 1264 C C . GLY A 1 163 ? -6.300 0.475 -19.919 1.00 94.88 163 GLY A C 1
ATOM 1265 O O . GLY A 1 163 ? -7.134 1.055 -19.226 1.00 94.88 163 GLY A O 1
ATOM 1266 N N . SER A 1 164 ? -6.594 -0.652 -20.574 1.00 96.25 164 SER A N 1
ATOM 1267 C CA . SER A 1 164 ? -7.888 -1.330 -20.432 1.00 96.25 164 SER A CA 1
ATOM 1268 C C . SER A 1 164 ? -7.992 -2.108 -19.109 1.00 96.25 164 SER A C 1
ATOM 1270 O O . SER A 1 164 ? -6.989 -2.411 -18.461 1.00 96.25 164 SER A O 1
ATOM 1272 N N . GLY A 1 165 ? -9.222 -2.431 -18.691 1.00 94.62 165 GLY A N 1
ATOM 1273 C CA . GLY A 1 165 ? -9.472 -3.271 -17.510 1.00 94.62 165 GLY A CA 1
ATOM 1274 C C . GLY A 1 165 ? -9.238 -2.586 -16.159 1.00 94.62 165 GLY A C 1
ATOM 1275 O O . GLY A 1 165 ? -9.065 -3.266 -15.147 1.00 94.62 165 GLY A O 1
ATOM 1276 N N . PHE A 1 166 ? -9.224 -1.250 -16.121 1.00 93.56 166 PHE A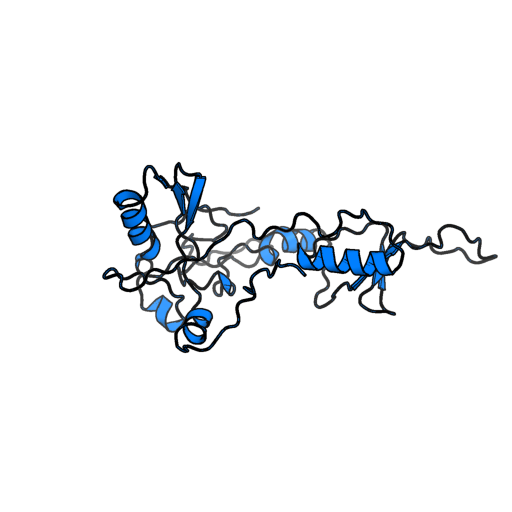 N 1
ATOM 1277 C CA . PHE A 1 166 ? -9.134 -0.502 -14.870 1.00 93.56 166 PHE A CA 1
ATOM 1278 C C . PHE A 1 166 ? -10.338 -0.789 -13.956 1.00 93.56 166 PHE A C 1
ATOM 1280 O O . PHE A 1 166 ? -11.481 -0.851 -14.408 1.00 93.56 166 PHE A O 1
ATOM 1287 N N . SER A 1 167 ? -10.084 -0.939 -12.655 1.00 92.88 167 SER A N 1
ATOM 1288 C CA . SER A 1 167 ? -11.108 -1.212 -11.647 1.00 92.88 167 SER A CA 1
ATOM 1289 C C . SER A 1 167 ? -10.796 -0.486 -10.343 1.00 92.88 167 SER A C 1
ATOM 1291 O O . SER A 1 167 ? -9.668 -0.521 -9.853 1.00 92.88 167 SER A O 1
ATOM 1293 N N . CYS A 1 168 ? -11.825 0.100 -9.731 1.00 89.31 168 CYS A N 1
ATOM 1294 C CA . CYS A 1 168 ? -11.769 0.665 -8.378 1.00 89.31 168 CYS A CA 1
ATOM 1295 C C . CYS A 1 168 ? -11.987 -0.397 -7.282 1.00 89.31 168 CYS A C 1
ATOM 1297 O O . CYS A 1 168 ? -12.358 -0.062 -6.156 1.00 89.31 168 CYS A O 1
ATOM 1299 N N . ASN A 1 169 ? -11.812 -1.683 -7.613 1.00 91.50 169 ASN A N 1
ATOM 1300 C CA . ASN A 1 169 ? -12.014 -2.824 -6.715 1.00 91.50 169 ASN A CA 1
ATOM 1301 C C . ASN A 1 169 ? -13.445 -2.944 -6.146 1.00 91.50 169 ASN A C 1
ATOM 1303 O O . ASN A 1 169 ? -13.656 -3.615 -5.144 1.00 91.50 169 ASN A O 1
ATOM 1307 N N . GLY A 1 170 ? -14.431 -2.262 -6.743 1.00 89.00 170 GLY A N 1
ATOM 1308 C CA . GLY A 1 170 ? -15.807 -2.234 -6.229 1.00 89.00 170 GLY A CA 1
ATOM 1309 C C . GLY A 1 170 ? -15.953 -1.601 -4.837 1.00 89.00 170 GLY A C 1
ATOM 1310 O O . GLY A 1 170 ? -16.980 -1.783 -4.187 1.00 89.00 170 GLY A O 1
ATOM 1311 N N . ASN A 1 171 ? -14.943 -0.870 -4.355 1.00 89.44 171 ASN A N 1
ATOM 1312 C CA . ASN A 1 171 ? -14.968 -0.288 -3.017 1.00 89.44 171 ASN A CA 1
ATOM 1313 C C . ASN A 1 171 ? -15.952 0.888 -2.956 1.00 89.44 171 ASN A C 1
ATOM 1315 O O . ASN A 1 171 ? -15.858 1.824 -3.748 1.00 89.44 171 ASN A O 1
ATOM 1319 N N . THR A 1 172 ? -16.845 0.871 -1.967 1.00 89.31 172 THR A N 1
ATOM 1320 C CA . THR A 1 172 ? -17.781 1.967 -1.676 1.00 89.31 172 THR A CA 1
ATOM 1321 C C . THR A 1 172 ? -17.660 2.372 -0.212 1.00 89.31 172 THR A C 1
ATOM 1323 O O . THR A 1 172 ? -17.484 1.521 0.659 1.00 89.31 172 THR A O 1
ATOM 1326 N N . VAL A 1 173 ? -17.756 3.673 0.067 1.00 86.75 173 VAL A N 1
ATOM 1327 C CA . VAL A 1 173 ? -17.772 4.214 1.431 1.00 86.75 173 VAL A CA 1
ATOM 1328 C C . VAL A 1 173 ? -19.182 4.692 1.753 1.00 86.75 173 VAL A C 1
ATOM 1330 O O . VAL A 1 173 ? -19.760 5.474 1.004 1.00 86.75 173 VAL A O 1
ATOM 1333 N N . ALA A 1 174 ? -19.712 4.248 2.888 1.00 83.12 174 ALA A N 1
ATOM 1334 C CA . ALA A 1 174 ? -20.972 4.720 3.444 1.00 83.12 174 ALA A CA 1
ATOM 1335 C C . ALA A 1 174 ? -20.734 5.294 4.845 1.00 83.12 174 ALA A C 1
ATOM 1337 O O . ALA A 1 174 ? -19.788 4.905 5.533 1.00 83.12 174 ALA A O 1
ATOM 1338 N N . TYR A 1 175 ? -21.594 6.214 5.272 1.00 77.50 175 TYR A N 1
ATOM 1339 C CA . TYR A 1 175 ? -21.572 6.770 6.620 1.00 77.50 175 TYR A CA 1
ATOM 1340 C C . TYR A 1 175 ? -22.927 6.569 7.292 1.00 77.50 175 TYR A C 1
ATOM 1342 O O . TYR A 1 175 ? -23.973 6.600 6.646 1.00 77.50 175 TYR A O 1
ATOM 1350 N N . LEU A 1 176 ? -22.893 6.377 8.607 1.00 76.44 176 LEU A N 1
ATOM 1351 C CA . LEU A 1 176 ? -24.079 6.321 9.448 1.00 76.44 176 LEU A CA 1
ATOM 1352 C C . LEU A 1 176 ? -24.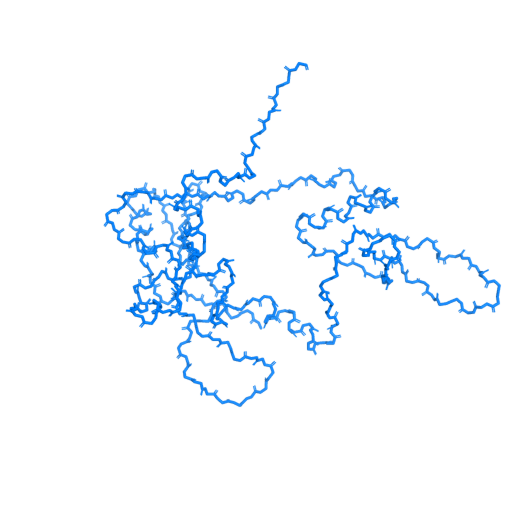230 7.663 10.168 1.00 76.44 176 LEU A C 1
ATOM 1354 O O . LEU A 1 176 ? -23.335 8.075 10.904 1.00 76.44 176 LEU A O 1
ATOM 1358 N N . ALA A 1 177 ? -25.361 8.335 9.962 1.00 76.75 177 ALA A N 1
ATOM 1359 C CA . ALA A 1 177 ? -25.714 9.575 10.647 1.00 76.75 177 ALA A CA 1
ATOM 1360 C C . ALA A 1 177 ? -26.854 9.331 11.647 1.00 76.75 177 ALA A C 1
ATOM 1362 O O . ALA A 1 177 ? -27.711 8.481 11.418 1.00 76.75 177 ALA A O 1
ATOM 1363 N N . GLY A 1 178 ? -26.860 10.075 12.758 1.00 75.94 178 GLY A N 1
ATOM 1364 C CA . GLY A 1 178 ? -27.932 10.001 13.760 1.00 75.94 178 GLY A CA 1
ATOM 1365 C C . GLY A 1 178 ? -27.950 8.724 14.610 1.00 75.94 178 GLY A C 1
ATOM 1366 O O . GLY A 1 178 ? -28.970 8.420 15.219 1.00 75.94 178 GLY A O 1
ATOM 1367 N N . SER A 1 179 ? -26.844 7.971 14.661 1.00 75.00 179 SER A N 1
ATOM 1368 C CA . SER A 1 179 ? -26.728 6.811 15.553 1.00 75.00 179 SER A CA 1
ATOM 1369 C C . SER A 1 179 ? -26.785 7.253 17.023 1.00 75.00 179 SER A C 1
ATOM 1371 O O . SER A 1 179 ? -25.971 8.092 17.414 1.00 75.00 179 SER A O 1
ATOM 1373 N N . PRO A 1 180 ? -27.672 6.675 17.857 1.00 78.69 180 PRO A N 1
ATOM 1374 C CA . PRO A 1 180 ? -27.678 6.931 19.297 1.00 78.69 180 PRO A CA 1
ATOM 1375 C C . PRO A 1 180 ? -26.490 6.262 20.010 1.00 78.69 180 PRO A C 1
ATOM 1377 O O . PRO A 1 180 ? -26.136 6.658 21.118 1.00 78.69 180 PRO A O 1
ATOM 1380 N N . ALA A 1 181 ? -25.861 5.261 19.382 1.00 79.38 181 ALA A N 1
ATOM 1381 C CA . ALA A 1 181 ? -24.701 4.566 19.924 1.00 79.38 181 ALA A CA 1
ATOM 1382 C C . ALA A 1 181 ? -23.393 5.333 19.628 1.00 79.38 181 ALA A C 1
ATOM 1384 O O . ALA A 1 181 ? -23.210 5.811 18.498 1.00 79.38 181 ALA A O 1
ATOM 1385 N N . PRO A 1 182 ? -22.457 5.423 20.595 1.00 76.06 182 PRO A N 1
ATOM 1386 C CA . PRO A 1 182 ? -21.179 6.097 20.404 1.00 76.06 182 PRO A CA 1
ATOM 1387 C C . PRO A 1 182 ? -20.282 5.296 19.450 1.00 76.06 182 PRO A C 1
ATOM 1389 O O . PRO A 1 182 ? -19.684 4.289 19.818 1.00 76.06 182 PRO A O 1
ATOM 1392 N N . LEU A 1 183 ? -20.167 5.767 18.205 1.00 77.81 183 LEU A N 1
ATOM 1393 C CA . LEU A 1 183 ? -19.363 5.111 17.165 1.00 77.81 183 LEU A CA 1
ATOM 1394 C C . LEU A 1 183 ? -17.853 5.206 17.411 1.00 77.81 183 LEU A C 1
ATOM 1396 O O . LEU A 1 183 ? -17.109 4.330 16.973 1.00 77.81 183 LEU A O 1
ATOM 1400 N N . SER A 1 184 ? -17.395 6.292 18.047 1.00 81.62 184 SER A N 1
ATOM 1401 C CA . SER A 1 184 ? -15.970 6.619 18.224 1.00 81.62 184 SER A CA 1
ATOM 1402 C C . SER A 1 184 ? -15.141 6.409 16.944 1.00 81.62 184 SER A C 1
ATOM 1404 O O . SER A 1 184 ? -13.989 5.997 16.996 1.00 81.62 184 SER A O 1
ATOM 1406 N N . ALA A 1 185 ? -15.729 6.682 15.771 1.00 84.88 185 ALA A N 1
ATOM 1407 C CA . ALA A 1 185 ? -15.174 6.340 14.457 1.00 84.88 185 ALA A CA 1
ATOM 1408 C C . ALA A 1 185 ? -14.227 7.415 13.885 1.00 84.88 185 ALA A C 1
ATOM 1410 O O . ALA A 1 185 ? -14.087 7.562 12.668 1.00 84.88 185 ALA A O 1
ATOM 1411 N N . TYR A 1 186 ? -13.555 8.165 14.759 1.00 89.88 186 TYR A N 1
ATOM 1412 C CA . TYR A 1 186 ? -12.569 9.179 14.387 1.00 89.88 186 TYR A CA 1
ATOM 1413 C C . TYR A 1 186 ? -11.256 8.974 15.142 1.00 89.88 186 TYR A C 1
ATOM 1415 O O . TYR A 1 186 ? -11.240 8.598 16.310 1.00 89.88 186 TYR A O 1
ATOM 1423 N N . GLY A 1 187 ? -10.136 9.243 14.481 1.00 92.38 187 GLY A N 1
ATOM 1424 C CA . GLY A 1 187 ? -8.810 9.085 15.050 1.00 92.38 187 GLY A CA 1
ATOM 1425 C C . GLY A 1 187 ? -8.564 10.050 16.205 1.00 92.38 187 GLY A C 1
ATOM 1426 O O . GLY A 1 187 ? -9.072 11.173 16.230 1.00 92.38 187 GLY A O 1
A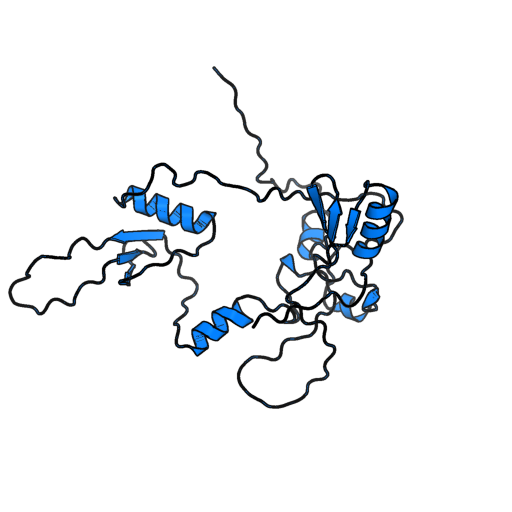TOM 1427 N N . LEU A 1 188 ? -7.716 9.638 17.138 1.00 92.69 188 LEU A N 1
ATOM 1428 C CA . LEU A 1 188 ? -7.354 10.399 18.327 1.00 92.69 188 LEU A CA 1
ATOM 1429 C C . LEU A 1 188 ? -5.988 11.064 18.162 1.00 92.69 188 LEU A C 1
ATOM 1431 O O . LEU A 1 188 ? -5.030 10.450 17.685 1.00 92.69 188 LEU A O 1
ATOM 1435 N N . HIS A 1 189 ? -5.857 12.293 18.650 1.00 90.69 189 HIS A N 1
ATOM 1436 C CA . HIS A 1 189 ? -4.546 12.912 18.816 1.00 90.69 189 HIS A CA 1
ATOM 1437 C C . HIS A 1 189 ? -3.807 12.332 20.027 1.00 90.69 189 HIS A C 1
ATOM 1439 O O . HIS A 1 189 ? -4.411 11.806 20.964 1.00 90.69 189 HIS A O 1
ATOM 1445 N N . ARG A 1 190 ? -2.482 12.525 20.075 1.00 87.94 190 ARG A N 1
ATOM 1446 C CA . ARG A 1 190 ? -1.609 11.987 21.133 1.00 87.94 190 ARG A CA 1
ATOM 1447 C C . ARG A 1 190 ? -2.111 12.272 22.555 1.00 87.94 190 ARG A C 1
ATOM 1449 O O . ARG A 1 190 ? -2.085 11.376 23.385 1.00 87.94 190 ARG A O 1
ATOM 1456 N N . LYS A 1 191 ? -2.603 13.486 22.833 1.00 87.94 191 LYS A N 1
ATOM 1457 C CA . LYS A 1 191 ? -3.116 13.872 24.166 1.00 87.94 191 LYS A CA 1
ATOM 1458 C C . LYS A 1 191 ? -4.416 13.157 24.559 1.00 87.94 191 LYS A C 1
ATOM 1460 O O . LYS A 1 191 ? -4.692 13.049 25.746 1.00 87.94 191 LYS A O 1
ATOM 1465 N N . GLN A 1 192 ? -5.222 12.726 23.588 1.00 90.25 192 GLN A N 1
ATOM 1466 C CA . GLN A 1 192 ? -6.501 12.045 23.820 1.00 90.25 192 GLN A CA 1
ATOM 1467 C C . GLN A 1 192 ? -6.307 10.542 24.018 1.00 90.25 192 GLN A C 1
ATOM 1469 O O . GLN A 1 192 ? -6.947 9.970 24.890 1.00 90.25 192 GLN A O 1
ATOM 1474 N N . VAL A 1 193 ? -5.389 9.923 23.262 1.00 90.50 193 VAL A N 1
ATOM 1475 C CA . VAL A 1 193 ? -5.118 8.475 23.333 1.00 90.50 193 VAL A CA 1
ATOM 1476 C C . VAL A 1 193 ? -4.863 8.018 24.771 1.00 90.50 193 VAL A C 1
ATOM 1478 O O . VAL A 1 193 ? -5.447 7.035 25.201 1.00 90.50 193 VAL A O 1
ATOM 1481 N N . TYR A 1 194 ? -4.058 8.749 25.546 1.00 88.31 194 TYR A N 1
ATOM 1482 C CA . TYR A 1 194 ? -3.735 8.367 26.929 1.00 88.31 194 TYR A CA 1
ATOM 1483 C C . TYR A 1 194 ? -4.831 8.685 27.957 1.00 88.31 194 TYR A C 1
ATOM 1485 O O . TYR A 1 194 ? -4.715 8.260 29.100 1.00 88.31 194 TYR A O 1
ATOM 1493 N N . LYS A 1 195 ? -5.874 9.432 27.577 1.00 92.62 195 LYS A N 1
ATOM 1494 C CA . LYS A 1 195 ? -7.010 9.765 28.456 1.00 92.62 195 LYS A CA 1
ATOM 1495 C C . LYS A 1 195 ? -8.176 8.788 28.323 1.00 92.62 195 LYS A C 1
ATOM 1497 O O . LYS A 1 195 ? -9.055 8.798 29.171 1.00 92.62 195 LYS A O 1
ATOM 1502 N N . ILE A 1 196 ? -8.201 8.006 27.245 1.00 90.81 196 ILE A N 1
ATOM 1503 C CA . ILE A 1 196 ? -9.284 7.075 26.924 1.00 90.81 196 ILE A CA 1
ATOM 1504 C C . ILE A 1 196 ? -8.768 5.645 27.170 1.00 90.81 196 ILE A C 1
ATOM 1506 O O . ILE A 1 196 ? -7.680 5.316 26.666 1.00 90.81 196 ILE A O 1
ATOM 1510 N N . PRO A 1 197 ? -9.496 4.799 27.926 1.00 91.69 197 PRO A N 1
ATOM 1511 C CA . PRO A 1 197 ? -9.171 3.380 28.098 1.00 91.69 197 PRO A CA 1
ATOM 1512 C C . PRO A 1 197 ? -9.014 2.668 26.752 1.00 91.69 197 PRO A C 1
ATOM 1514 O O . PRO A 1 197 ? -9.670 3.039 25.783 1.00 91.69 197 PRO A O 1
ATOM 1517 N N . PHE A 1 198 ? -8.127 1.676 26.651 1.00 90.75 198 PHE A N 1
ATOM 1518 C CA . PHE A 1 198 ? -7.751 1.078 25.361 1.00 90.75 198 PHE A CA 1
ATOM 1519 C C . PHE A 1 198 ? -8.957 0.520 24.585 1.00 90.75 198 PHE A C 1
ATOM 1521 O O . PHE A 1 198 ? -9.104 0.792 23.395 1.00 90.75 198 PHE A O 1
ATOM 1528 N N . GLU A 1 199 ? -9.839 -0.183 25.281 1.00 90.69 199 GLU A N 1
ATOM 1529 C CA . GLU A 1 199 ? -11.091 -0.785 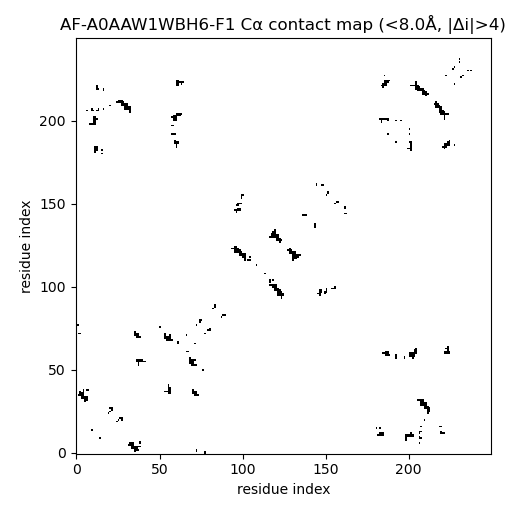24.818 1.00 90.69 199 GLU A CA 1
ATOM 1530 C C . GLU A 1 199 ? -12.150 0.219 24.331 1.00 90.69 199 GLU A C 1
ATOM 1532 O O . GLU A 1 199 ? -13.013 -0.140 23.527 1.00 90.69 199 GLU A O 1
ATOM 1537 N N . GLU A 1 200 ? -12.072 1.477 24.767 1.00 90.94 200 GLU A N 1
ATOM 1538 C CA . GLU A 1 200 ? -12.985 2.557 24.364 1.00 90.94 200 GLU A CA 1
ATOM 1539 C C . GLU A 1 200 ? -12.431 3.412 23.216 1.00 90.94 200 GLU A C 1
ATOM 1541 O O . GLU A 1 200 ? -13.119 4.285 22.676 1.00 90.94 200 GLU A O 1
ATOM 1546 N N . ARG A 1 201 ? -11.177 3.180 22.818 1.00 92.81 201 ARG A N 1
ATOM 1547 C CA . ARG A 1 201 ? -10.561 3.897 21.701 1.00 92.81 201 ARG A CA 1
ATOM 1548 C C . ARG A 1 201 ? -11.164 3.447 20.364 1.00 92.81 201 ARG A C 1
ATOM 1550 O O . ARG A 1 201 ? -11.719 2.356 20.267 1.00 92.81 201 ARG A O 1
ATOM 1557 N N . PRO A 1 202 ? -10.998 4.242 19.295 1.00 93.38 202 PRO A N 1
ATOM 1558 C CA . PRO A 1 202 ? -11.525 3.909 17.972 1.00 93.38 202 PRO A CA 1
ATOM 1559 C C . PRO A 1 202 ? -11.080 2.548 17.418 1.00 93.38 202 PRO A C 1
ATOM 1561 O O . PRO A 1 202 ? -11.810 1.919 16.655 1.00 93.38 202 PRO A O 1
ATOM 1564 N N . GLY A 1 203 ? -9.872 2.101 17.775 1.00 93.25 203 GLY A N 1
ATOM 1565 C CA . GLY A 1 203 ? -9.247 0.926 17.175 1.00 93.25 203 GLY A CA 1
ATOM 1566 C C . GLY A 1 203 ? -8.438 1.260 15.917 1.00 93.25 203 GLY A C 1
ATOM 1567 O O . GLY A 1 203 ? -8.193 2.429 15.605 1.00 93.25 203 GLY A O 1
ATOM 1568 N N . PRO A 1 204 ? -7.937 0.243 15.199 1.00 93.12 204 PRO A N 1
ATOM 1569 C CA . PRO A 1 204 ? -7.410 0.406 13.846 1.00 93.12 204 PRO A CA 1
ATOM 1570 C C . PRO A 1 204 ? -8.482 0.914 12.867 1.00 93.12 204 PRO A C 1
ATOM 1572 O O . PRO A 1 204 ? -9.670 0.738 13.112 1.00 93.12 204 PRO A O 1
ATOM 1575 N N . SER A 1 205 ? -8.067 1.485 11.726 1.00 92.19 205 SER A N 1
ATOM 1576 C CA . SER A 1 205 ? -9.015 2.000 10.719 1.00 92.19 205 SER A CA 1
ATOM 1577 C C . SER A 1 205 ? -9.998 0.960 10.195 1.00 92.19 205 SER A C 1
ATOM 1579 O O . SER A 1 205 ? -11.110 1.341 9.875 1.00 92.19 205 SER A O 1
ATOM 1581 N N . ILE A 1 206 ? -9.606 -0.313 10.134 1.00 92.75 206 ILE A N 1
ATOM 1582 C CA . ILE A 1 206 ? -10.505 -1.442 9.886 1.00 92.75 206 ILE A CA 1
ATOM 1583 C C . ILE A 1 206 ? -10.263 -2.443 11.006 1.00 92.75 206 ILE A C 1
ATOM 1585 O O . ILE A 1 206 ? -9.122 -2.856 11.224 1.00 92.75 206 ILE A O 1
ATOM 1589 N N . SER A 1 207 ? -11.318 -2.799 11.732 1.00 92.12 207 SER A N 1
ATOM 1590 C CA . SER A 1 207 ? -11.242 -3.653 12.926 1.00 92.12 207 SER A CA 1
ATOM 1591 C C . SER A 1 207 ? -12.198 -4.844 12.892 1.00 92.12 207 SER A C 1
ATOM 1593 O O . SER A 1 207 ? -12.042 -5.764 13.686 1.00 92.12 207 SER A O 1
ATOM 1595 N N . SER A 1 208 ? -13.163 -4.844 11.974 1.00 92.38 208 SER A N 1
ATOM 1596 C CA . SER A 1 208 ? -14.151 -5.908 11.790 1.00 92.38 208 SER A CA 1
ATOM 1597 C C . SER A 1 208 ? -14.643 -5.924 10.348 1.00 92.38 208 SER A C 1
ATOM 1599 O O . SER A 1 208 ? -14.563 -4.903 9.654 1.00 92.38 208 SER A O 1
ATOM 1601 N N . SER A 1 209 ? -15.118 -7.081 9.900 1.00 93.06 209 SER A N 1
ATOM 1602 C CA . SER A 1 209 ? -15.590 -7.302 8.540 1.00 93.06 209 SER A CA 1
ATOM 1603 C C . SER A 1 209 ? -16.686 -8.358 8.555 1.00 93.06 209 SER A C 1
ATOM 1605 O O . SER A 1 209 ? -16.504 -9.408 9.158 1.00 93.06 209 SER A O 1
ATOM 1607 N N . TYR A 1 210 ? -17.784 -8.104 7.853 1.00 91.12 210 TYR A N 1
ATOM 1608 C CA . TYR A 1 210 ? -18.887 -9.048 7.690 1.00 91.12 210 TYR A CA 1
ATOM 1609 C C . TYR A 1 210 ? -19.155 -9.255 6.211 1.00 91.12 210 TYR A C 1
ATOM 1611 O O . TYR A 1 210 ? -19.326 -8.286 5.464 1.00 91.12 210 TYR A O 1
ATOM 1619 N N . THR A 1 211 ? -19.195 -10.511 5.787 1.00 90.50 211 THR A N 1
ATOM 1620 C CA . THR A 1 211 ? -19.532 -10.871 4.411 1.00 90.50 211 THR A CA 1
ATOM 1621 C C . THR A 1 211 ? -20.970 -11.372 4.365 1.00 90.50 211 THR A C 1
ATOM 1623 O O . THR A 1 211 ? -21.354 -12.267 5.117 1.00 90.50 211 THR A O 1
ATOM 1626 N N . SER A 1 212 ? -21.770 -10.760 3.496 1.00 87.44 212 SER A N 1
ATOM 1627 C CA . SER A 1 212 ? -23.151 -11.156 3.230 1.00 87.44 212 SER A CA 1
ATOM 1628 C C . SER A 1 212 ? -23.193 -12.305 2.225 1.00 87.44 212 SER A C 1
ATOM 1630 O O . SER A 1 212 ? -22.408 -12.332 1.273 1.00 87.44 212 SER A O 1
ATOM 1632 N N . SER A 1 213 ? -24.166 -13.202 2.379 1.00 86.44 213 SER A N 1
ATOM 1633 C CA . SER A 1 213 ? -24.528 -14.218 1.374 1.00 86.44 213 SER A CA 1
ATOM 1634 C C . SER A 1 213 ? -24.844 -13.631 -0.011 1.00 86.44 213 SER A C 1
ATOM 1636 O O . SER A 1 213 ? -24.692 -14.317 -1.018 1.00 86.44 213 SER A O 1
ATOM 1638 N N . LEU A 1 214 ? -25.198 -12.343 -0.087 1.00 86.00 214 LEU A N 1
ATOM 1639 C CA . LEU A 1 214 ? -25.413 -11.609 -1.341 1.00 86.00 214 LEU A CA 1
ATOM 1640 C C . LEU A 1 214 ? -24.107 -11.214 -2.064 1.00 86.00 214 LEU A C 1
ATOM 1642 O O . LEU A 1 214 ? -24.158 -10.574 -3.112 1.00 86.00 214 LEU A O 1
ATOM 1646 N N . GLY A 1 215 ? -22.937 -11.566 -1.522 1.00 86.69 215 GLY A N 1
ATOM 1647 C CA . GLY A 1 215 ? -21.641 -11.410 -2.193 1.00 86.69 215 GLY A CA 1
ATOM 1648 C C . GLY A 1 215 ? -20.912 -10.089 -1.936 1.00 86.69 215 GLY A C 1
ATOM 1649 O O . GLY A 1 215 ? -19.871 -9.846 -2.543 1.00 86.69 215 GLY A O 1
ATOM 1650 N N . PHE A 1 216 ? -21.403 -9.239 -1.030 1.00 87.62 216 PHE A N 1
ATOM 1651 C CA . PHE A 1 216 ? -20.700 -8.022 -0.610 1.00 87.62 216 PHE A CA 1
ATOM 1652 C C . PHE A 1 216 ? -20.118 -8.154 0.798 1.00 87.62 216 PHE A C 1
ATOM 1654 O O . PHE A 1 216 ? -20.609 -8.912 1.635 1.00 87.62 216 PHE A O 1
ATOM 1661 N N . THR A 1 217 ? -19.065 -7.384 1.067 1.00 90.94 217 THR A N 1
ATOM 1662 C CA . THR A 1 217 ? -18.403 -7.328 2.375 1.00 90.94 217 THR A CA 1
ATOM 1663 C C . THR A 1 217 ? -18.467 -5.913 2.928 1.00 90.94 217 THR A C 1
ATOM 1665 O O . THR A 1 217 ? -18.139 -4.959 2.225 1.00 90.94 217 THR A O 1
ATOM 1668 N N . ILE A 1 218 ? -18.872 -5.778 4.189 1.00 90.44 218 ILE A N 1
ATOM 1669 C CA . ILE A 1 218 ? -18.910 -4.507 4.916 1.00 90.44 218 ILE A CA 1
ATOM 1670 C C . ILE A 1 218 ? -17.827 -4.531 5.983 1.00 90.44 218 ILE A C 1
ATOM 1672 O O . ILE A 1 218 ? -17.692 -5.504 6.721 1.00 90.44 218 ILE A O 1
ATOM 1676 N N . GLN A 1 219 ? -17.070 -3.445 6.079 1.00 92.50 219 GLN A N 1
ATOM 1677 C CA . GLN A 1 219 ? -15.987 -3.289 7.040 1.00 92.50 219 GLN A CA 1
ATOM 1678 C C . GLN A 1 219 ? -16.246 -2.097 7.949 1.00 92.50 219 GLN A C 1
ATOM 1680 O O . GLN A 1 219 ? -16.794 -1.081 7.515 1.00 92.50 219 GLN A O 1
ATOM 1685 N N . SER A 1 220 ? -15.819 -2.203 9.207 1.00 91.44 220 SER A N 1
ATOM 1686 C CA . SER A 1 220 ? -15.774 -1.029 10.075 1.00 91.44 220 SER A CA 1
ATOM 1687 C C . SER A 1 220 ? -14.728 -0.050 9.550 1.00 91.44 220 SER A C 1
ATOM 1689 O O . SER A 1 220 ? -13.685 -0.452 9.033 1.00 91.44 220 SER A O 1
ATOM 1691 N N . ALA A 1 221 ? -15.010 1.243 9.697 1.00 91.00 221 ALA A N 1
ATOM 1692 C CA . ALA A 1 221 ? -14.119 2.307 9.269 1.00 91.00 221 ALA A CA 1
ATOM 1693 C C . ALA A 1 221 ? -13.909 3.316 10.402 1.00 91.00 221 ALA A C 1
ATOM 1695 O O . ALA A 1 221 ? -14.868 3.808 10.995 1.00 91.00 221 ALA A O 1
ATOM 1696 N N . VAL A 1 222 ? -12.648 3.655 10.672 1.00 91.88 222 VAL A N 1
ATOM 1697 C CA . VAL A 1 222 ? -12.263 4.805 11.500 1.00 91.88 222 VAL A CA 1
ATOM 1698 C C . VAL A 1 222 ? -11.477 5.785 10.643 1.00 91.88 222 VAL A C 1
ATOM 1700 O O . VAL A 1 222 ? -10.431 5.438 10.078 1.00 91.88 222 VAL A O 1
ATOM 1703 N N . LEU A 1 223 ? -11.973 7.020 10.572 1.00 89.75 223 LEU A N 1
ATOM 1704 C CA . LEU A 1 223 ? -11.341 8.097 9.817 1.00 89.75 223 LEU A CA 1
ATOM 1705 C C . LEU A 1 223 ? -10.254 8.775 10.659 1.00 89.75 223 LEU A C 1
ATOM 1707 O O . LEU A 1 223 ? -10.519 9.121 11.806 1.00 89.75 223 LEU A O 1
ATOM 1711 N N . PRO A 1 224 ? -9.046 9.026 10.130 1.00 89.00 224 PRO A N 1
ATOM 1712 C CA . PRO A 1 224 ? -7.992 9.718 10.865 1.00 89.00 224 PRO A CA 1
ATOM 1713 C C . PRO A 1 224 ? -8.424 11.138 11.245 1.00 89.00 224 PRO A C 1
ATOM 1715 O O . PRO A 1 224 ? -9.229 11.768 10.550 1.00 89.00 224 PRO A O 1
ATOM 1718 N N . THR A 1 225 ? -7.848 11.677 12.320 1.00 85.06 225 THR A N 1
ATOM 1719 C CA . THR A 1 225 ? -8.295 12.960 12.888 1.00 85.06 225 THR A CA 1
ATOM 1720 C C . THR A 1 225 ? -8.258 14.114 11.883 1.00 85.06 225 THR A C 1
ATOM 1722 O O . THR A 1 225 ? -9.159 14.947 11.872 1.00 85.06 225 THR A O 1
ATOM 1725 N N . LEU A 1 226 ? -7.250 14.127 11.002 1.00 72.31 226 LEU A N 1
ATOM 1726 C CA . LEU A 1 226 ? -7.074 15.142 9.956 1.00 72.31 226 LEU A CA 1
ATOM 1727 C C . LEU A 1 226 ? -8.248 15.181 8.963 1.00 72.31 226 LEU A C 1
ATOM 1729 O O . LEU A 1 226 ? -8.726 16.259 8.615 1.00 72.31 226 LEU A O 1
ATOM 1733 N N . ILE A 1 227 ? -8.754 14.015 8.549 1.00 69.44 227 ILE A N 1
ATOM 1734 C CA . ILE A 1 227 ? -9.874 13.923 7.600 1.00 69.44 227 ILE A CA 1
ATOM 1735 C C . ILE A 1 227 ? -11.162 14.412 8.262 1.00 69.44 227 ILE A C 1
ATOM 1737 O O . ILE A 1 227 ? -11.909 15.171 7.650 1.00 69.44 227 ILE A O 1
ATOM 1741 N N . HIS A 1 228 ? -11.388 14.058 9.529 1.00 57.62 228 HIS A N 1
ATOM 1742 C CA . HIS A 1 228 ? -12.548 14.533 10.283 1.00 57.62 228 HIS A CA 1
ATOM 1743 C C . HIS A 1 228 ? -12.572 16.068 10.392 1.00 57.62 228 HIS A C 1
ATOM 1745 O O . HIS A 1 228 ? -13.607 16.695 10.173 1.00 57.62 228 HIS A O 1
ATOM 1751 N N . THR A 1 229 ? -11.432 16.701 10.683 1.00 59.50 229 THR A N 1
ATOM 1752 C CA . THR A 1 229 ? -11.357 18.167 10.788 1.00 59.50 229 THR A CA 1
ATOM 1753 C C . THR A 1 229 ? -11.526 18.893 9.457 1.00 59.50 229 THR A C 1
ATOM 1755 O O . THR A 1 229 ? -12.074 19.991 9.461 1.00 59.50 229 THR A O 1
ATOM 1758 N N . CYS A 1 230 ? -11.092 18.302 8.340 1.00 54.94 230 CYS A N 1
ATOM 1759 C CA . CYS A 1 230 ? -11.175 18.930 7.019 1.00 54.94 230 CYS A CA 1
ATOM 1760 C C . CYS A 1 230 ? -12.511 18.670 6.304 1.00 54.94 230 CYS A C 1
ATOM 1762 O O . CYS A 1 230 ? -13.029 19.576 5.663 1.00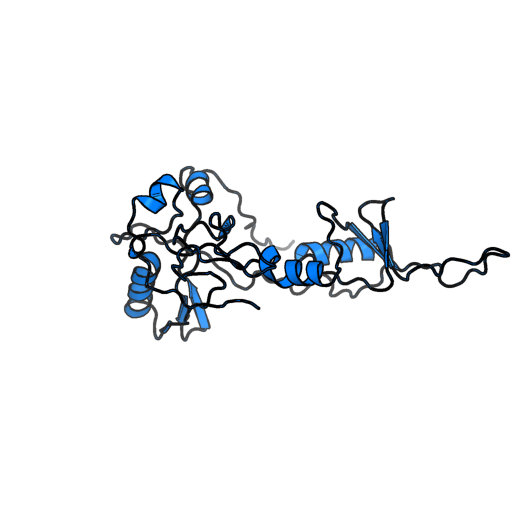 54.94 230 CYS A O 1
ATOM 1764 N N . CYS A 1 231 ? -13.085 17.469 6.423 1.00 53.00 231 CYS A N 1
ATOM 1765 C CA . CYS A 1 231 ? -14.236 17.054 5.608 1.00 53.00 231 CYS A CA 1
ATOM 1766 C C . CYS A 1 231 ? -15.596 17.275 6.282 1.00 53.00 231 CYS A C 1
ATOM 1768 O O . CYS A 1 231 ? -16.603 17.326 5.588 1.00 53.00 231 CYS A O 1
ATOM 1770 N N . LEU A 1 232 ? -15.651 17.374 7.617 1.00 52.16 232 LEU A N 1
ATOM 1771 C CA . LEU A 1 232 ? -16.922 17.419 8.362 1.00 52.16 232 LEU A CA 1
ATOM 1772 C C . LEU A 1 232 ? -17.185 18.754 9.071 1.00 52.16 232 LEU A C 1
ATOM 1774 O O . LEU A 1 232 ? -18.303 18.997 9.512 1.00 52.16 232 LEU A O 1
ATOM 1778 N N . LYS A 1 233 ? -16.187 19.644 9.163 1.00 37.97 233 LYS A N 1
ATOM 1779 C CA . LYS A 1 233 ? -16.388 21.025 9.649 1.00 37.97 233 LYS A CA 1
ATOM 1780 C C . LYS A 1 233 ? -16.742 22.021 8.546 1.00 37.97 233 LYS A C 1
ATOM 1782 O O . LYS A 1 233 ? -17.114 23.148 8.855 1.00 37.97 233 LYS A O 1
ATOM 1787 N N . GLY A 1 234 ? -16.656 21.617 7.283 1.00 32.12 234 GLY A N 1
ATOM 1788 C CA . GLY A 1 234 ? -17.098 22.418 6.156 1.00 32.12 234 GLY A CA 1
ATOM 1789 C C . GLY A 1 234 ? -18.090 21.635 5.316 1.00 32.12 234 GLY A C 1
ATOM 1790 O O . GLY A 1 234 ? -17.720 20.632 4.718 1.00 32.12 234 GLY A O 1
ATOM 1791 N N . SER A 1 235 ? -19.302 22.164 5.153 1.00 37.25 235 SER A N 1
ATOM 1792 C CA . SER A 1 235 ? -20.011 22.070 3.871 1.00 37.25 235 SER A CA 1
ATOM 1793 C C . SER A 1 235 ? -19.186 22.801 2.805 1.00 37.25 235 SER A C 1
ATOM 1795 O O . SER A 1 235 ? -19.579 23.846 2.294 1.00 37.25 235 SER A O 1
ATOM 1797 N N . GLN A 1 236 ? -17.990 22.303 2.515 1.00 31.67 236 GLN A N 1
ATOM 1798 C CA . GLN A 1 236 ? -17.158 22.763 1.424 1.00 31.67 236 GLN A CA 1
ATOM 1799 C C . GLN A 1 236 ? -16.871 21.562 0.550 1.00 31.67 236 GLN A C 1
ATOM 1801 O O . GLN A 1 236 ? -16.347 20.551 1.008 1.00 31.67 236 GLN A O 1
ATOM 1806 N N . ARG A 1 237 ? -17.288 21.710 -0.709 1.00 30.55 237 ARG A N 1
ATOM 1807 C CA . ARG A 1 237 ? -16.995 20.849 -1.847 1.00 30.55 237 ARG A CA 1
ATOM 1808 C C . ARG A 1 237 ? -15.541 20.391 -1.793 1.00 30.55 237 ARG A C 1
ATOM 1810 O O . ARG A 1 237 ? -14.653 21.045 -2.330 1.00 30.55 237 ARG A O 1
ATOM 1817 N N . MET A 1 238 ? -15.304 19.238 -1.189 1.00 28.38 238 MET A N 1
ATOM 1818 C CA . MET A 1 238 ? -14.164 18.434 -1.558 1.00 28.38 238 MET A CA 1
ATOM 1819 C C . MET A 1 238 ? -14.624 17.743 -2.833 1.00 28.38 238 MET A C 1
ATOM 1821 O O . MET A 1 238 ? -15.413 16.802 -2.778 1.00 28.38 238 MET A O 1
ATOM 1825 N N . GLY A 1 239 ? -14.259 18.343 -3.971 1.00 27.44 239 GLY A N 1
ATOM 1826 C CA . GLY A 1 239 ? -14.482 17.781 -5.292 1.00 27.44 239 GLY A CA 1
ATOM 1827 C C . GLY A 1 239 ? -13.927 16.370 -5.295 1.00 27.44 239 GLY A C 1
ATOM 1828 O O . GLY A 1 239 ? -12.720 16.162 -5.400 1.00 27.44 239 GLY A O 1
ATOM 1829 N N . GLY A 1 240 ? -14.824 15.410 -5.094 1.00 25.31 240 GLY A N 1
ATOM 1830 C CA . GLY A 1 240 ? -14.558 14.039 -5.431 1.00 25.31 240 GLY A CA 1
ATOM 1831 C C . GLY A 1 240 ? -14.214 14.030 -6.906 1.00 25.31 240 GLY A C 1
ATOM 1832 O O . GLY A 1 240 ? -14.920 14.618 -7.724 1.00 25.31 240 GLY A O 1
ATOM 1833 N N . LEU A 1 241 ? -13.141 13.324 -7.234 1.00 27.05 241 LEU A N 1
ATOM 1834 C CA . LEU A 1 241 ? -13.015 12.659 -8.518 1.00 27.05 241 LEU A CA 1
ATOM 1835 C C . LEU A 1 241 ? -14.127 11.587 -8.577 1.00 27.05 241 LEU A C 1
ATOM 1837 O O . LEU A 1 241 ? -13.912 10.395 -8.393 1.00 27.05 241 LEU A O 1
ATOM 1841 N N . LEU A 1 242 ? -15.352 12.079 -8.683 1.00 29.73 242 LEU A N 1
ATOM 1842 C CA . LEU A 1 242 ? -16.617 11.413 -8.920 1.00 29.73 242 LEU A CA 1
ATOM 1843 C C . LEU A 1 242 ? -17.336 12.373 -9.864 1.00 29.73 242 LEU A C 1
ATOM 1845 O O . LEU A 1 242 ? -18.339 12.975 -9.492 1.00 29.73 242 LEU A O 1
ATOM 1849 N N . ASP A 1 243 ? -16.751 12.593 -11.044 1.00 23.88 243 ASP A N 1
ATOM 1850 C CA . ASP A 1 243 ? -17.549 13.076 -12.157 1.00 23.88 243 ASP A CA 1
ATOM 1851 C C . ASP A 1 243 ? -17.930 11.878 -13.014 1.00 23.88 243 ASP A C 1
ATOM 1853 O O . ASP A 1 243 ? -17.119 11.042 -13.421 1.00 23.88 243 ASP A O 1
ATOM 1857 N N . THR A 1 244 ? -19.236 11.778 -13.124 1.00 28.70 244 THR A N 1
ATOM 1858 C CA . THR A 1 244 ? -20.047 10.774 -13.769 1.00 28.70 244 THR A CA 1
ATOM 1859 C C . THR A 1 244 ? -19.800 10.754 -15.268 1.00 28.70 244 THR A C 1
ATOM 1861 O O . THR A 1 244 ? -19.606 11.791 -15.897 1.00 28.70 244 THR A O 1
ATOM 1864 N N . GLY A 1 245 ? -19.866 9.562 -15.861 1.00 23.45 245 GLY A N 1
ATOM 1865 C CA . GLY A 1 245 ? -19.920 9.429 -17.308 1.00 23.45 245 GLY A CA 1
ATOM 1866 C C . GLY A 1 245 ? -21.032 10.294 -17.903 1.00 23.45 245 GLY A C 1
ATOM 1867 O O . GLY A 1 245 ? -22.172 10.254 -17.449 1.00 23.45 245 GLY A O 1
ATOM 1868 N N . SER A 1 246 ? -20.693 11.034 -18.953 1.00 25.34 246 SER A N 1
ATOM 1869 C CA . SER A 1 246 ? -21.655 11.506 -19.943 1.00 25.34 246 SER A CA 1
ATOM 1870 C C . SER A 1 246 ? -21.405 10.718 -21.224 1.00 25.34 246 SER A C 1
ATOM 1872 O O . SER A 1 246 ? -20.533 11.051 -22.021 1.00 25.34 246 SER A O 1
ATOM 1874 N N . PHE A 1 247 ? -22.150 9.624 -21.375 1.00 27.05 247 PHE A N 1
ATOM 1875 C CA . PHE A 1 247 ? -22.440 9.001 -22.663 1.00 27.05 247 PHE A CA 1
ATOM 1876 C C . PHE A 1 247 ? -23.821 9.508 -23.101 1.00 27.05 247 PHE A C 1
ATOM 1878 O O . PHE A 1 247 ? -24.827 9.133 -22.509 1.00 27.05 247 PHE A O 1
ATOM 1885 N N . MET A 1 248 ? -23.840 10.384 -24.101 1.00 25.56 248 MET A N 1
ATOM 1886 C CA . MET A 1 248 ? -24.935 10.718 -25.030 1.00 25.56 248 MET A CA 1
ATOM 1887 C C . MET A 1 248 ? -24.298 11.763 -25.966 1.00 25.56 248 MET A C 1
ATOM 1889 O O . MET A 1 248 ? -23.847 12.796 -25.496 1.00 25.56 248 MET A O 1
ATOM 1893 N N . GLY A 1 249 ? -24.048 11.510 -27.248 1.00 27.67 249 GLY A N 1
ATOM 1894 C CA . GLY A 1 249 ? -24.995 10.981 -28.216 1.00 27.67 249 GLY A CA 1
ATOM 1895 C C . GLY A 1 249 ? -25.641 12.152 -28.955 1.00 27.67 249 GLY A C 1
ATOM 1896 O O . GLY A 1 249 ? -26.782 12.477 -28.652 1.00 27.67 249 GLY A O 1
ATOM 1897 N N . LEU A 1 250 ? -24.877 12.778 -29.857 1.00 32.28 250 LEU A N 1
ATOM 1898 C CA . LEU A 1 250 ? -25.272 13.385 -31.137 1.00 32.28 250 LEU A CA 1
ATOM 1899 C C . LEU A 1 250 ? -24.000 13.596 -31.969 1.00 32.28 250 LEU A C 1
ATOM 1901 O O . LEU A 1 250 ? -22.997 14.058 -31.379 1.00 32.28 250 LEU A O 1
#

Solvent-accessible surface area (backbone atoms only — not comparable to full-atom values): 15724 Å² total; per-residue (Å²): 128,87,62,67,33,67,66,92,66,79,22,40,35,35,53,54,48,48,53,48,38,75,72,71,43,81,66,57,43,83,45,83,49,72,35,47,40,34,72,62,90,71,78,94,79,82,91,81,89,91,71,82,82,69,31,48,54,72,25,38,5,32,51,86,82,49,56,93,51,50,14,55,69,44,60,72,74,42,64,51,41,53,39,41,76,72,69,49,86,86,79,78,99,71,60,71,48,29,49,44,74,48,82,77,80,80,72,88,60,85,92,54,93,69,74,82,66,46,48,27,37,44,20,55,56,98,81,51,63,50,71,33,78,73,86,83,84,81,56,55,77,64,48,37,47,50,23,51,52,51,11,37,80,70,70,42,90,72,66,90,65,68,81,62,90,79,75,76,80,85,72,82,88,85,83,88,78,87,67,90,64,78,42,52,44,48,19,50,55,79,81,50,46,82,74,46,59,69,70,72,26,32,21,50,26,64,64,33,33,38,37,35,79,88,75,50,73,52,65,34,66,23,45,26,47,69,56,52,63,61,62,71,74,36,104,58,88,72,79,61,100,72,79,75,88,84,89,78,92,132

Foldseek 3Di:
DQPKDFQPDQAQQNVVVVCCCVPPFADKDWDGDIFSFAQDPDDDDDDDDDADDAFHDLQQLAPVVHDPRNGHCDCVRPVVSVCVVVVDDDDPPQQFQAKEFDPPQDDPPPDDPDDRFAGMWTDSDPPDTDGHVDDDDDPPPVSSLRRVVSHVVVPPDDDPCRPPPDDPPPDDDDDDPPDPGDNLQEGDDPVVSVVDPSRHHNGYQWNIWMAGPVGDIDTRGRYYNVCCVPPVVDPPDPPPPPDDDDDDDD

pLDDT: mean 80.6, std 20.68, range [23.45, 98.5]

Radius of gyration: 24.73 Å; Cα contacts (8 Å, |Δi|>4): 333; chains: 1; bounding box: 70×37×63 Å

Mean predicted aligned error: 10.69 Å

Organism: Rubus argutus (NCBI:txid59490)